Protein AF-0000000080788559 (afdb_homodimer)

Sequence (378 aa):
MLIEGRNIKVIKAGEEYAEKFFEYLQILKDDPDNYTIIRYEDVKLENVKKIKWNDNPMFLAVAEEKVIGSVQLIRGKYFGLNKQPHVAEIAYSIAKEFRGKGLIYALIYKALKEMHEIKIITAWVDERNLRSQKVLEKLGAKLLCKINNFMYSLREGIYVNMLFYSGNVEEMTKRAKEEAKRKGVREFLMLIEGRNIKVIKAGEEYAEKFFEYLQILKDDPDNYTIIRYEDVKLENVKKIKWNDNPMFLAVAEEKVIGSVQLIRGKYFGLNKQPHVAEIAYSIAKEFRGKGLIYALIYKALKEMHEIKIITAWVDERNLRSQKVLEKLGAKLLCKINNFMYSLREGIYVNMLFYSGNVEEMTKRAKEEAKRKGVREFL

Nearest PDB structures (foldseek):
  2i79-assembly1_E  TM=8.137E-01  e=7.400E-11  Streptococcus pneumoniae TIGR4
  4j3g-assembly2_C  TM=8.003E-01  e=1.423E-09  Brucella abortus 2308
  3dr8-assembly1_A  TM=7.883E-01  e=1.823E-08  unclassified
  2vi7-assembly2_C  TM=7.519E-01  e=7.210E-09  Pseudomonas aeruginosa
  3dr8-assembly1_B  TM=7.724E-01  e=1.931E-08  unclassified

Structure (mmCIF, N/CA/C/O backbone):
data_AF-0000000080788559-model_v1
#
loop_
_entity.id
_entity.type
_entity.pdbx_description
1 polymer 'N-acetyltransferase domain-containing protein'
#
loop_
_atom_site.group_PDB
_atom_site.id
_atom_site.type_symbol
_atom_site.label_atom_id
_atom_site.label_alt_id
_atom_site.label_comp_id
_atom_site.label_asym_id
_atom_site.label_entity_id
_atom_site.label_seq_id
_atom_site.pdbx_PDB_ins_code
_atom_site.Cartn_x
_atom_site.Cartn_y
_atom_site.Cartn_z
_atom_site.occupancy
_atom_site.B_iso_or_equiv
_atom_site.auth_seq_id
_atom_site.auth_comp_id
_atom_site.auth_asym_id
_atom_site.auth_atom_id
_atom_site.pdbx_PDB_model_num
ATOM 1 N N . MET A 1 1 ? -7.07 -30.984 -11.672 1 88.5 1 MET A N 1
ATOM 2 C CA . MET A 1 1 ? -6.965 -30.719 -13.102 1 88.5 1 MET A CA 1
ATOM 3 C C . MET A 1 1 ? -5.734 -31.391 -13.703 1 88.5 1 MET A C 1
ATOM 5 O O . MET A 1 1 ? -4.852 -31.828 -12.969 1 88.5 1 MET A O 1
ATOM 9 N N . LEU A 1 2 ? -5.801 -31.469 -14.945 1 84.56 2 LEU A N 1
ATOM 10 C CA . LEU A 1 2 ? -4.688 -32.094 -15.641 1 84.56 2 LEU A CA 1
ATOM 11 C C . LEU A 1 2 ? -3.949 -31.094 -16.516 1 84.56 2 LEU A C 1
ATOM 13 O O . LEU A 1 2 ? -4.574 -30.344 -17.266 1 84.56 2 LEU A O 1
ATOM 17 N N . ILE A 1 3 ? -2.641 -31.031 -16.266 1 82.06 3 ILE A N 1
ATOM 18 C CA . ILE A 1 3 ? -1.767 -30.219 -17.109 1 82.06 3 ILE A CA 1
ATOM 19 C C . ILE A 1 3 ? -0.578 -31.062 -17.562 1 82.06 3 ILE A C 1
ATOM 21 O O . ILE A 1 3 ? 0.185 -31.578 -16.734 1 82.06 3 ILE A O 1
ATOM 25 N N . GLU A 1 4 ? -0.44 -31.234 -18.859 1 80.81 4 GLU A N 1
ATOM 26 C CA . GLU A 1 4 ? 0.596 -32.062 -19.469 1 80.81 4 GLU A CA 1
ATOM 27 C C . GLU A 1 4 ? 0.675 -33.438 -18.797 1 80.81 4 GLU A C 1
ATOM 29 O O . GLU A 1 4 ? 1.762 -33.906 -18.453 1 80.81 4 GLU A O 1
ATOM 34 N N . GLY A 1 5 ? -0.432 -33.969 -18.5 1 80.31 5 GLY A N 1
ATOM 35 C CA . GLY A 1 5 ? -0.522 -35.344 -17.984 1 80.31 5 GLY A CA 1
ATOM 36 C C . GLY A 1 5 ? -0.323 -35.406 -16.469 1 80.31 5 GLY A C 1
ATOM 37 O O . GLY A 1 5 ? -0.364 -36.5 -15.898 1 80.31 5 GLY A O 1
ATOM 38 N N . ARG A 1 6 ? -0.096 -34.375 -15.844 1 87.56 6 ARG A N 1
ATOM 39 C CA . ARG A 1 6 ? 0.097 -34.344 -14.398 1 87.56 6 ARG A CA 1
ATOM 40 C C . ARG A 1 6 ? -1.169 -33.875 -13.68 1 87.56 6 ARG A C 1
ATOM 42 O O . ARG A 1 6 ? -1.83 -32.938 -14.125 1 87.56 6 ARG A O 1
ATOM 49 N N . ASN A 1 7 ? -1.472 -34.562 -12.703 1 91.81 7 ASN A N 1
ATOM 50 C CA . ASN A 1 7 ? -2.613 -34.188 -11.875 1 91.81 7 ASN A CA 1
ATOM 51 C C . ASN A 1 7 ? -2.25 -33.062 -10.906 1 91.81 7 ASN A C 1
ATOM 53 O O . ASN A 1 7 ? -1.348 -33.219 -10.078 1 91.81 7 ASN A O 1
ATOM 57 N N . ILE A 1 8 ? -2.93 -31.953 -11.023 1 94.94 8 ILE A N 1
ATOM 58 C CA . ILE A 1 8 ? -2.674 -30.781 -10.195 1 94.94 8 ILE A CA 1
ATOM 59 C C . ILE A 1 8 ? -3.934 -30.422 -9.406 1 94.94 8 ILE A C 1
ATOM 61 O O . ILE A 1 8 ? -5.035 -30.391 -9.969 1 94.94 8 ILE A O 1
ATOM 65 N N . LYS A 1 9 ? -3.799 -30.219 -8.148 1 93.94 9 LYS A N 1
ATOM 66 C CA . LYS A 1 9 ? -4.895 -29.766 -7.289 1 93.94 9 LYS A CA 1
ATOM 67 C C . LYS A 1 9 ? -4.676 -28.328 -6.82 1 93.94 9 LYS A C 1
ATOM 69 O O . LYS A 1 9 ? -3.553 -27.953 -6.488 1 93.94 9 LYS A O 1
ATOM 74 N N . VAL A 1 10 ? -5.742 -27.562 -6.863 1 95.5 10 VAL A N 1
ATOM 75 C CA . VAL A 1 10 ? -5.699 -26.234 -6.285 1 95.5 10 VAL A CA 1
ATOM 76 C C . VAL A 1 10 ? -6.387 -26.234 -4.922 1 95.5 10 VAL A C 1
ATOM 78 O O . VAL A 1 10 ? -7.531 -26.672 -4.797 1 95.5 10 VAL A O 1
ATOM 81 N N . ILE A 1 11 ? -5.711 -25.75 -3.914 1 95.56 11 ILE A N 1
ATOM 82 C CA . ILE A 1 11 ? -6.258 -25.797 -2.562 1 95.56 11 ILE A CA 1
ATOM 83 C C . ILE A 1 11 ? -6.18 -24.406 -1.931 1 95.56 11 ILE A C 1
ATOM 85 O O . ILE A 1 11 ? -5.215 -23.672 -2.145 1 95.56 11 ILE A O 1
ATOM 89 N N . LYS A 1 12 ? -7.254 -24.016 -1.271 1 97.31 12 LYS A N 1
ATOM 90 C CA . LYS A 1 12 ? -7.156 -22.891 -0.353 1 97.31 12 LYS A CA 1
ATOM 91 C C . LYS A 1 12 ? -6.402 -23.281 0.916 1 97.31 12 LYS A C 1
ATOM 93 O O . LYS A 1 12 ? -6.926 -24 1.763 1 97.31 12 LYS A O 1
ATOM 98 N N . ALA A 1 13 ? -5.227 -22.781 1.066 1 97.56 13 ALA A N 1
ATOM 99 C CA . ALA A 1 13 ? -4.285 -23.297 2.059 1 97.56 13 ALA A CA 1
ATOM 100 C C . ALA A 1 13 ? -4.402 -22.531 3.373 1 97.56 13 ALA A C 1
ATOM 102 O O . ALA A 1 13 ? -4.836 -21.375 3.389 1 97.56 13 ALA A O 1
ATOM 103 N N . GLY A 1 14 ? -4.152 -23.234 4.473 1 96.88 14 GLY A N 1
ATOM 104 C CA . GLY A 1 14 ? -3.961 -22.625 5.781 1 96.88 14 GLY A CA 1
ATOM 105 C C . GLY A 1 14 ? -2.564 -22.844 6.336 1 96.88 14 GLY A C 1
ATOM 106 O O . GLY A 1 14 ? -1.623 -23.094 5.582 1 96.88 14 GLY A O 1
ATOM 107 N N . GLU A 1 15 ? -2.461 -22.594 7.531 1 96.81 15 GLU A N 1
ATOM 108 C CA . GLU A 1 15 ? -1.165 -22.656 8.203 1 96.81 15 GLU A CA 1
ATOM 109 C C . GLU A 1 15 ? -0.54 -24.047 8.078 1 96.81 15 GLU A C 1
ATOM 111 O O . GLU A 1 15 ? 0.684 -24.188 8.117 1 96.81 15 GLU A O 1
ATOM 116 N N . GLU A 1 16 ? -1.322 -25.047 7.832 1 96.56 16 GLU A N 1
ATOM 117 C CA . GLU A 1 16 ? -0.838 -26.422 7.703 1 96.56 16 GLU A CA 1
ATOM 118 C C . GLU A 1 16 ? 0.055 -26.578 6.473 1 96.56 16 GLU A C 1
ATOM 120 O O . GLU A 1 16 ? 0.817 -27.547 6.371 1 96.56 16 GLU A O 1
ATOM 125 N N . TYR A 1 17 ? 0.031 -25.625 5.594 1 97.5 17 TYR A N 1
ATOM 126 C CA . TYR A 1 17 ? 0.837 -25.703 4.379 1 97.5 17 TYR A CA 1
ATOM 127 C C . TYR A 1 17 ? 2.07 -24.828 4.484 1 97.5 17 TYR A C 1
ATOM 129 O O . TYR A 1 17 ? 2.832 -24.688 3.523 1 97.5 17 TYR A O 1
ATOM 137 N N . ALA A 1 18 ? 2.32 -24.25 5.652 1 98.19 18 ALA A N 1
ATOM 138 C CA . ALA A 1 18 ? 3.402 -23.281 5.816 1 98.19 18 ALA A CA 1
ATOM 139 C C . ALA A 1 18 ? 4.746 -23.875 5.406 1 98.19 18 ALA A C 1
ATOM 141 O O . ALA A 1 18 ? 5.508 -23.266 4.66 1 98.19 18 ALA A O 1
ATOM 142 N N . GLU A 1 19 ? 5.043 -25.062 5.809 1 98.38 19 GLU A N 1
ATOM 143 C CA . GLU A 1 19 ? 6.324 -25.688 5.504 1 98.38 19 GLU A CA 1
ATOM 144 C C . GLU A 1 19 ? 6.453 -25.984 4.012 1 98.38 19 GLU A C 1
ATOM 146 O O . GLU A 1 19 ? 7.5 -25.75 3.416 1 98.38 19 GLU A O 1
ATOM 151 N N . LYS A 1 20 ? 5.434 -26.531 3.414 1 98.44 20 LYS A N 1
ATOM 152 C CA . LYS A 1 20 ? 5.457 -26.844 1.987 1 98.44 20 LYS A CA 1
ATOM 153 C C . LYS A 1 20 ? 5.605 -25.578 1.149 1 98.44 20 LYS A C 1
ATOM 155 O O . LYS A 1 20 ? 6.32 -25.578 0.144 1 98.44 20 LYS A O 1
ATOM 160 N N . PHE A 1 21 ? 4.902 -24.547 1.61 1 98.62 21 PHE A N 1
ATOM 161 C CA . PHE A 1 21 ? 5.02 -23.281 0.906 1 98.62 21 PHE A CA 1
ATOM 162 C C . PHE A 1 21 ? 6.426 -22.703 1.053 1 98.62 21 PHE A C 1
ATOM 164 O O . PHE A 1 21 ? 6.984 -22.172 0.094 1 98.62 21 PHE A O 1
ATOM 171 N N . PHE A 1 22 ? 6.996 -22.859 2.26 1 98.75 22 PHE A N 1
ATOM 172 C CA . PHE A 1 22 ? 8.367 -22.422 2.496 1 98.75 22 PHE A CA 1
ATOM 173 C C . PHE A 1 22 ? 9.336 -23.156 1.576 1 98.75 22 PHE A C 1
ATOM 175 O O . PHE A 1 22 ? 10.203 -22.531 0.959 1 98.75 22 PHE A O 1
ATOM 182 N N . GLU A 1 23 ? 9.188 -24.406 1.415 1 98.5 23 GLU A N 1
ATOM 183 C CA . GLU A 1 23 ? 10.031 -25.203 0.531 1 98.5 23 GLU A CA 1
ATOM 184 C C . GLU A 1 23 ? 9.906 -24.734 -0.917 1 98.5 23 GLU A C 1
ATOM 186 O O . GLU A 1 23 ? 10.914 -24.641 -1.626 1 98.5 23 GLU A O 1
ATOM 191 N N . TYR A 1 24 ? 8.719 -24.484 -1.279 1 98.62 24 TYR A N 1
ATOM 192 C CA . TYR A 1 24 ? 8.453 -23.969 -2.619 1 98.62 24 TYR A CA 1
ATOM 193 C C . TYR A 1 24 ? 9.188 -22.672 -2.867 1 98.62 24 TYR A C 1
ATOM 195 O O . TYR A 1 24 ? 9.844 -22.5 -3.898 1 98.62 24 TYR A O 1
ATOM 203 N N . LEU A 1 25 ? 9.117 -21.75 -1.876 1 98.44 25 LEU A N 1
ATOM 204 C CA . LEU A 1 25 ? 9.812 -20.484 -2.004 1 98.44 25 LEU A CA 1
ATOM 205 C C . LEU A 1 25 ? 11.32 -20.688 -2.152 1 98.44 25 LEU A C 1
ATOM 207 O O . LEU A 1 25 ? 11.969 -20.016 -2.957 1 98.44 25 LEU A O 1
ATOM 211 N N . GLN A 1 26 ? 11.82 -21.641 -1.462 1 98.12 26 GLN A N 1
ATOM 212 C CA . GLN A 1 26 ? 13.25 -21.922 -1.528 1 98.12 26 GLN A CA 1
ATOM 213 C C . GLN A 1 26 ? 13.648 -22.422 -2.912 1 98.12 26 GLN A C 1
ATOM 215 O O . GLN A 1 26 ? 14.75 -22.125 -3.391 1 98.12 26 GLN A O 1
ATOM 220 N N . ILE A 1 27 ? 12.766 -23.109 -3.516 1 97 27 ILE A N 1
ATOM 221 C CA . ILE A 1 27 ? 13.023 -23.625 -4.859 1 97 27 ILE A CA 1
ATOM 222 C C . ILE A 1 27 ? 13.086 -22.453 -5.848 1 97 27 ILE A C 1
ATOM 224 O O . ILE A 1 27 ? 13.891 -22.469 -6.785 1 97 27 ILE A O 1
ATOM 228 N N . LEU A 1 28 ? 12.32 -21.422 -5.582 1 97.94 28 LEU A N 1
ATOM 229 C CA . LEU A 1 28 ? 12.219 -20.281 -6.488 1 97.94 28 LEU A CA 1
ATOM 230 C C . LEU A 1 28 ? 13.375 -19.312 -6.277 1 97.94 28 LEU A C 1
ATOM 232 O O . LEU A 1 28 ? 13.656 -18.469 -7.133 1 97.94 28 LEU A O 1
ATOM 236 N N . LYS A 1 29 ? 14 -19.406 -5.172 1 96.44 29 LYS A N 1
ATOM 237 C CA . LYS A 1 29 ? 14.922 -18.406 -4.637 1 96.44 29 LYS A CA 1
ATOM 238 C C . LYS A 1 29 ? 15.953 -18 -5.68 1 96.44 29 LYS A C 1
ATOM 240 O O . LYS A 1 29 ? 16.203 -16.812 -5.879 1 96.44 29 LYS A O 1
ATOM 245 N N . ASP A 1 30 ? 16.5 -18.953 -6.441 1 92.88 30 ASP A N 1
ATOM 246 C CA . ASP A 1 30 ? 17.594 -18.625 -7.34 1 9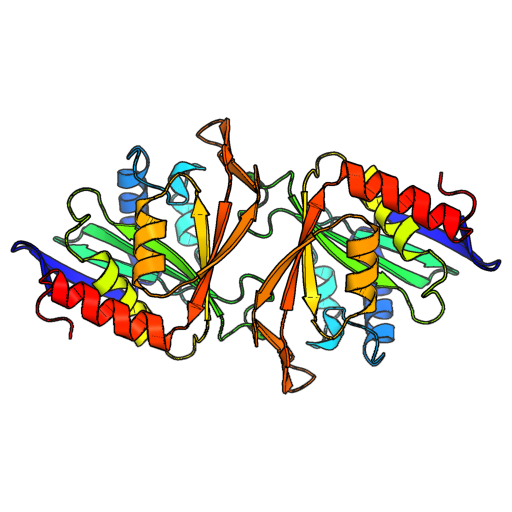2.88 30 ASP A CA 1
ATOM 247 C C . ASP A 1 30 ? 17.156 -18.688 -8.797 1 92.88 30 ASP A C 1
ATOM 249 O O . ASP A 1 30 ? 18 -18.625 -9.703 1 92.88 30 ASP A O 1
ATOM 253 N N . ASP A 1 31 ? 15.891 -18.891 -9 1 96.81 31 ASP A N 1
ATOM 254 C CA . ASP A 1 31 ? 15.328 -18.781 -10.344 1 96.81 31 ASP A CA 1
ATOM 255 C C . ASP A 1 31 ? 15.344 -17.344 -10.836 1 96.81 31 ASP A C 1
ATOM 257 O O . ASP A 1 31 ? 14.672 -16.484 -10.273 1 96.81 31 ASP A O 1
ATOM 261 N N . PRO A 1 32 ? 16.062 -17.031 -11.891 1 95.19 32 PRO A N 1
ATOM 262 C CA . PRO A 1 32 ? 16.203 -15.648 -12.352 1 95.19 32 PRO A CA 1
ATOM 263 C C . PRO A 1 32 ? 14.883 -15.07 -12.867 1 95.19 32 PRO A C 1
ATOM 265 O O . PRO A 1 32 ? 14.742 -13.852 -12.984 1 95.19 32 PRO A O 1
ATOM 268 N N . ASP A 1 33 ? 13.922 -15.969 -13.086 1 95.94 33 ASP A N 1
ATOM 269 C CA . ASP A 1 33 ? 12.648 -15.508 -13.625 1 95.94 33 ASP A CA 1
ATOM 270 C C . ASP A 1 33 ? 11.586 -15.43 -12.523 1 95.94 33 ASP A C 1
ATOM 272 O O . ASP A 1 33 ? 10.414 -15.156 -12.805 1 95.94 33 ASP A O 1
ATOM 276 N N . ASN A 1 34 ? 12.047 -15.695 -11.328 1 97.06 34 ASN A N 1
ATOM 277 C CA . ASN A 1 34 ? 11.156 -15.547 -10.18 1 97.06 34 ASN A CA 1
ATOM 278 C C . ASN A 1 34 ? 11.148 -14.117 -9.664 1 97.06 34 ASN A C 1
ATOM 280 O O . ASN A 1 34 ? 12.195 -13.469 -9.578 1 97.06 34 ASN A O 1
ATOM 284 N N . TYR A 1 35 ? 9.992 -13.664 -9.305 1 98 35 TYR A N 1
ATOM 285 C CA . TYR A 1 35 ? 9.883 -12.32 -8.742 1 98 35 TYR A CA 1
ATOM 286 C C . TYR A 1 35 ? 9.008 -12.32 -7.5 1 98 35 TYR A C 1
ATOM 288 O O . TYR A 1 35 ? 8.258 -11.375 -7.258 1 98 35 TYR A O 1
ATOM 296 N N . THR A 1 36 ? 8.969 -13.469 -6.781 1 96.5 36 THR A N 1
ATOM 297 C CA . THR A 1 36 ? 8.352 -13.492 -5.457 1 96.5 36 THR A CA 1
ATOM 298 C C . THR A 1 36 ? 9.219 -12.742 -4.449 1 96.5 36 THR A C 1
ATOM 300 O O . THR A 1 36 ? 10.312 -12.281 -4.781 1 96.5 36 THR A O 1
ATOM 303 N N . ILE A 1 37 ? 8.758 -12.68 -3.258 1 96.19 37 ILE A N 1
ATOM 304 C CA . ILE A 1 37 ? 9.414 -11.93 -2.191 1 96.19 37 ILE A CA 1
ATOM 305 C C . ILE A 1 37 ? 10.82 -12.484 -1.964 1 96.19 37 ILE A C 1
ATOM 307 O O . ILE A 1 37 ? 11.742 -11.742 -1.61 1 96.19 37 ILE A O 1
ATOM 311 N N . ILE A 1 38 ? 11.047 -13.758 -2.225 1 97.62 38 ILE A N 1
ATOM 312 C CA . ILE A 1 38 ? 12.297 -14.422 -1.872 1 97.62 38 ILE A CA 1
ATOM 313 C C . ILE A 1 38 ? 13.406 -13.945 -2.807 1 97.62 38 ILE A C 1
ATOM 315 O O . ILE A 1 38 ? 14.594 -14.148 -2.527 1 97.62 38 ILE A O 1
ATOM 319 N N . ARG A 1 39 ? 13.039 -13.383 -3.941 1 97.5 39 ARG A N 1
ATOM 320 C CA . ARG A 1 39 ? 14.039 -12.781 -4.812 1 97.5 39 ARG A CA 1
ATOM 321 C C . ARG A 1 39 ? 14.727 -11.602 -4.129 1 97.5 39 ARG A C 1
ATOM 323 O O . ARG A 1 39 ? 15.914 -11.352 -4.352 1 97.5 39 ARG A O 1
ATOM 330 N N . TYR A 1 40 ? 14.023 -10.914 -3.252 1 98.25 40 TYR A N 1
ATOM 331 C CA . TYR A 1 40 ? 14.453 -9.602 -2.787 1 98.25 40 TYR A CA 1
ATOM 332 C C . TYR A 1 40 ? 15.023 -9.68 -1.377 1 98.25 40 TYR A C 1
ATOM 334 O O . TYR A 1 40 ? 15.836 -8.844 -0.982 1 98.25 40 TYR A O 1
ATOM 342 N N . GLU A 1 41 ? 14.539 -10.617 -0.646 1 98.06 41 GLU A N 1
ATOM 343 C CA . GLU A 1 41 ? 14.953 -10.797 0.745 1 98.06 41 GLU A CA 1
ATOM 344 C C . GLU A 1 41 ? 14.867 -12.258 1.164 1 98.06 41 GLU A C 1
ATOM 346 O O . GLU A 1 41 ? 13.945 -12.977 0.758 1 98.06 41 GLU A O 1
ATOM 351 N N . ASP A 1 42 ? 15.773 -12.703 1.989 1 97.62 42 ASP A N 1
ATOM 352 C CA . ASP A 1 42 ? 15.703 -14.062 2.506 1 97.62 42 ASP A CA 1
ATOM 353 C C . ASP A 1 42 ? 14.445 -14.266 3.348 1 97.62 42 ASP A C 1
ATOM 355 O O . ASP A 1 42 ? 14.062 -13.391 4.117 1 97.62 42 ASP A O 1
ATOM 359 N N . VAL A 1 43 ? 13.836 -15.375 3.109 1 97.69 43 VAL A N 1
ATOM 360 C CA . VAL A 1 43 ? 12.633 -15.742 3.842 1 97.69 43 VAL A CA 1
ATOM 361 C C . VAL A 1 43 ? 12.906 -16.953 4.734 1 97.69 43 VAL A C 1
ATOM 363 O O . VAL A 1 43 ? 13.445 -17.953 4.273 1 97.69 43 VAL A O 1
ATOM 366 N N . LYS A 1 44 ? 12.617 -16.797 5.996 1 97.75 44 LYS A N 1
ATOM 367 C CA . LYS A 1 44 ? 12.711 -17.922 6.934 1 97.75 44 LYS A CA 1
ATOM 368 C C . LYS A 1 44 ? 11.344 -18.547 7.172 1 97.75 44 LYS A C 1
ATOM 370 O O . LYS A 1 44 ? 10.312 -17.938 6.887 1 97.75 44 LYS A O 1
ATOM 375 N N . LEU A 1 45 ? 11.367 -19.781 7.586 1 98.06 45 LEU A N 1
ATOM 376 C CA . LEU A 1 45 ? 10.117 -20.484 7.875 1 98.06 45 LEU A CA 1
ATOM 377 C C . LEU A 1 45 ? 9.266 -19.688 8.859 1 98.06 45 LEU A C 1
ATOM 379 O O . LEU A 1 45 ? 8.039 -19.656 8.75 1 98.06 45 LEU A O 1
ATOM 383 N N . GLU A 1 46 ? 9.883 -19 9.805 1 97.44 46 GLU A N 1
ATOM 384 C CA . GLU A 1 46 ? 9.18 -18.203 10.812 1 97.44 46 GLU A CA 1
ATOM 385 C C . GLU A 1 46 ? 8.383 -17.078 10.156 1 97.44 46 GLU A C 1
ATOM 387 O O . GLU A 1 46 ? 7.301 -16.719 10.633 1 97.44 46 GLU A O 1
ATOM 392 N N . ASN A 1 47 ? 8.914 -16.5 9.078 1 96.81 47 ASN A N 1
ATOM 393 C CA . ASN A 1 47 ? 8.211 -15.461 8.328 1 96.81 47 ASN A CA 1
ATOM 394 C C . ASN A 1 47 ? 6.926 -16 7.707 1 96.81 47 ASN A C 1
ATOM 396 O O . ASN A 1 47 ? 5.891 -15.336 7.73 1 96.81 47 ASN A O 1
ATOM 400 N N . VAL A 1 48 ? 6.984 -17.234 7.188 1 97.75 48 VAL A N 1
ATOM 401 C CA . VAL A 1 48 ? 5.848 -17.859 6.527 1 97.75 48 VAL A CA 1
ATOM 402 C C . VAL A 1 48 ? 4.773 -18.203 7.559 1 97.75 48 VAL A C 1
ATOM 404 O O . VAL A 1 48 ? 3.582 -18.031 7.297 1 97.75 48 VAL A O 1
ATOM 407 N N . LYS A 1 49 ? 5.191 -18.609 8.703 1 96.69 49 LYS A N 1
ATOM 408 C CA . LYS A 1 49 ? 4.258 -18.969 9.766 1 96.69 49 LYS A CA 1
ATOM 409 C C . LYS A 1 49 ? 3.508 -17.75 10.281 1 96.69 49 LYS A C 1
ATOM 411 O O . LYS A 1 49 ? 2.461 -17.875 10.922 1 96.69 49 LYS A O 1
ATOM 416 N N . LYS A 1 50 ? 4 -16.594 10.016 1 95.25 50 LYS A N 1
ATOM 417 C CA . LYS A 1 50 ? 3.387 -15.367 10.5 1 95.25 50 LYS A CA 1
ATOM 418 C C . LYS A 1 50 ? 2.34 -14.852 9.516 1 95.25 50 LYS A C 1
ATOM 420 O O . LYS A 1 50 ? 1.63 -13.883 9.805 1 95.25 50 LYS A O 1
ATOM 425 N N . ILE A 1 51 ? 2.275 -15.516 8.359 1 95.88 51 ILE A N 1
ATOM 426 C CA . ILE A 1 51 ? 1.247 -15.133 7.402 1 95.88 51 ILE A CA 1
ATOM 427 C C . ILE A 1 51 ? -0.132 -15.266 8.047 1 95.88 51 ILE A C 1
ATOM 429 O O . ILE A 1 51 ? -0.407 -16.234 8.75 1 95.88 51 ILE A O 1
ATOM 433 N N . LYS A 1 52 ? -0.952 -14.211 7.855 1 95.69 52 LYS A N 1
ATOM 434 C CA . LYS A 1 52 ? -2.346 -14.281 8.281 1 95.69 52 LYS A CA 1
ATOM 435 C C . LYS A 1 52 ? -3.213 -14.961 7.223 1 95.69 52 LYS A C 1
ATOM 437 O O . LYS A 1 52 ? -3.973 -14.289 6.52 1 95.69 52 LYS A O 1
ATOM 442 N N . TRP A 1 53 ? -3.264 -16.234 7.242 1 95.62 53 TRP A N 1
ATOM 443 C CA . TRP A 1 53 ? -3.811 -17.062 6.168 1 95.62 53 TRP A CA 1
ATOM 444 C C . TRP A 1 53 ? -5.312 -16.828 6.016 1 95.62 53 TRP A C 1
ATOM 446 O O . TRP A 1 53 ? -5.859 -16.969 4.922 1 95.62 53 TRP A O 1
ATOM 456 N N . ASN A 1 54 ? -5.961 -16.438 7.082 1 93.12 54 ASN A N 1
ATOM 457 C CA . ASN A 1 54 ? -7.398 -16.188 7.02 1 93.12 54 ASN A CA 1
ATOM 458 C C . ASN A 1 54 ? -7.715 -14.828 6.414 1 93.12 54 ASN A C 1
ATOM 460 O O . ASN A 1 54 ? -8.656 -14.688 5.637 1 93.12 54 ASN A O 1
ATOM 464 N N . ASP A 1 55 ? -6.887 -13.82 6.77 1 95.31 55 ASP A N 1
ATOM 465 C CA . ASP A 1 55 ? -7.09 -12.461 6.273 1 95.31 55 ASP A CA 1
ATOM 466 C C . ASP A 1 55 ? -6.555 -12.312 4.852 1 95.31 55 ASP A C 1
ATOM 468 O O . ASP A 1 55 ? -7.055 -11.492 4.078 1 95.31 55 ASP A O 1
ATOM 472 N N . ASN A 1 56 ? -5.551 -13.133 4.609 1 97.75 56 ASN A N 1
ATOM 473 C CA . ASN A 1 56 ? -4.883 -13.117 3.314 1 97.75 56 ASN A CA 1
ATOM 474 C C . ASN A 1 56 ? -4.875 -14.5 2.672 1 97.75 56 ASN A C 1
ATOM 476 O O . ASN A 1 56 ? -3.852 -15.188 2.688 1 97.75 56 ASN A O 1
ATOM 480 N N . PRO A 1 57 ? -5.953 -14.875 2.096 1 97.88 57 PRO A N 1
ATOM 481 C CA . PRO A 1 57 ? -6.09 -16.234 1.569 1 97.88 57 PRO A CA 1
ATOM 482 C C . PRO A 1 57 ? -4.984 -16.594 0.579 1 97.88 57 PRO A C 1
ATOM 484 O O . PRO A 1 57 ? -4.566 -15.758 -0.221 1 97.88 57 PRO A O 1
ATOM 487 N N . MET A 1 58 ? -4.555 -17.797 0.734 1 98.38 58 MET A N 1
ATOM 488 C CA . MET A 1 58 ? -3.535 -18.391 -0.125 1 98.38 58 MET A CA 1
ATOM 489 C C . MET A 1 58 ? -4.082 -19.609 -0.862 1 98.38 58 MET A C 1
ATOM 491 O O . MET A 1 58 ? -4.656 -20.516 -0.245 1 98.38 58 MET A O 1
ATOM 495 N N . PHE A 1 59 ? -3.936 -19.594 -2.172 1 98.25 59 PHE A N 1
ATOM 496 C CA . PHE A 1 59 ? -4.277 -20.734 -3.012 1 98.25 59 PHE A CA 1
ATOM 497 C C . PHE A 1 59 ? -3.025 -21.359 -3.611 1 98.25 59 PHE A C 1
ATOM 499 O O . PHE A 1 59 ? -2.193 -20.672 -4.195 1 98.25 59 PHE A O 1
ATOM 506 N N . LEU A 1 60 ? -2.91 -22.641 -3.391 1 98.31 60 LEU A N 1
ATOM 507 C CA . LEU A 1 60 ? -1.726 -23.359 -3.857 1 98.31 60 LEU A CA 1
ATOM 508 C C . LEU A 1 60 ? -2.096 -24.406 -4.906 1 98.31 60 LEU A C 1
ATOM 510 O O . LEU A 1 60 ? -3.121 -25.078 -4.777 1 98.31 60 LEU A O 1
ATOM 514 N N . ALA A 1 61 ? -1.323 -24.453 -5.938 1 97.94 61 ALA A N 1
ATOM 515 C CA . ALA A 1 61 ? -1.328 -25.609 -6.824 1 97.94 61 ALA A CA 1
ATOM 516 C C . ALA A 1 61 ? -0.383 -26.703 -6.312 1 97.94 61 ALA A C 1
ATOM 518 O O . ALA A 1 61 ? 0.78 -26.422 -6.008 1 97.94 61 ALA A O 1
ATOM 519 N N . VAL A 1 62 ? -0.895 -27.891 -6.195 1 97.44 62 VAL A N 1
ATOM 520 C CA . VAL A 1 62 ? -0.118 -28.984 -5.629 1 97.44 62 VAL A CA 1
ATOM 521 C C . VAL A 1 62 ? -0.089 -30.156 -6.609 1 97.44 62 VAL A C 1
ATOM 523 O O . VAL A 1 62 ? -1.129 -30.562 -7.137 1 97.44 62 VAL A O 1
ATOM 526 N N . ALA A 1 63 ? 1.107 -30.625 -6.895 1 95.19 63 ALA A N 1
ATOM 527 C CA . ALA A 1 63 ? 1.352 -31.828 -7.684 1 95.19 63 ALA A CA 1
ATOM 528 C C . ALA A 1 63 ? 2.332 -32.75 -6.973 1 95.19 63 ALA A C 1
ATOM 530 O O . ALA A 1 63 ? 3.418 -32.344 -6.57 1 95.19 63 ALA A O 1
ATOM 531 N N . GLU A 1 64 ? 1.946 -34.031 -6.75 1 92.94 64 GLU A N 1
ATOM 532 C CA . GLU A 1 64 ? 2.795 -35.031 -6.094 1 92.94 64 GLU A CA 1
ATOM 533 C C . GLU A 1 64 ? 3.27 -34.531 -4.73 1 92.94 64 GLU A C 1
ATOM 535 O O . GLU A 1 64 ? 4.465 -34.562 -4.43 1 92.94 64 GLU A O 1
ATOM 540 N N . GLU A 1 65 ? 2.467 -33.844 -4.012 1 92.75 65 GLU A N 1
ATOM 541 C CA . GLU A 1 65 ? 2.637 -33.406 -2.629 1 92.75 65 GLU A CA 1
ATOM 542 C C . GLU A 1 65 ? 3.592 -32.219 -2.541 1 92.75 65 GLU A C 1
ATOM 544 O O . GLU A 1 65 ? 4.059 -31.859 -1.454 1 92.75 65 GLU A O 1
ATOM 549 N N . LYS A 1 66 ? 3.803 -31.641 -3.701 1 96.75 66 LYS A N 1
ATOM 550 C CA . LYS A 1 66 ? 4.656 -30.469 -3.729 1 96.75 66 LYS A CA 1
ATOM 551 C C . LYS A 1 66 ? 3.893 -29.25 -4.238 1 96.75 66 LYS A C 1
ATOM 553 O O . LYS A 1 66 ? 3.096 -29.344 -5.172 1 96.75 66 LYS A O 1
ATOM 558 N N . VAL A 1 67 ? 4.172 -28.141 -3.607 1 98.38 67 VAL A N 1
ATOM 559 C CA . VAL A 1 67 ? 3.617 -26.891 -4.113 1 98.38 67 VAL A CA 1
ATOM 560 C C . 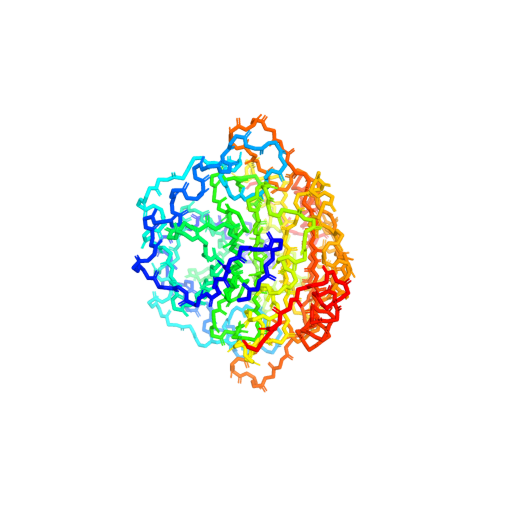VAL A 1 67 ? 4.332 -26.484 -5.402 1 98.38 67 VAL A C 1
ATOM 562 O O . VAL A 1 67 ? 5.562 -26.5 -5.465 1 98.38 67 VAL A O 1
ATOM 565 N N . ILE A 1 68 ? 3.545 -26.125 -6.449 1 98 68 ILE A N 1
ATOM 566 C CA . ILE A 1 68 ? 4.156 -25.781 -7.727 1 98 68 ILE A CA 1
ATOM 567 C C . ILE A 1 68 ? 3.621 -24.438 -8.203 1 98 68 ILE A C 1
ATOM 569 O O . ILE A 1 68 ? 3.986 -23.969 -9.289 1 98 68 ILE A O 1
ATOM 573 N N . GLY A 1 69 ? 2.789 -23.766 -7.453 1 98.31 69 GLY A N 1
ATOM 574 C CA . GLY A 1 69 ? 2.232 -22.453 -7.758 1 98.31 69 GLY A CA 1
ATOM 575 C C . GLY A 1 69 ? 1.485 -21.844 -6.59 1 98.31 69 GLY A C 1
ATOM 576 O O . GLY A 1 69 ? 1.029 -22.547 -5.691 1 98.31 69 GLY A O 1
ATOM 577 N N . SER A 1 70 ? 1.366 -20.578 -6.605 1 98.69 70 SER A N 1
ATOM 578 C CA . SER A 1 70 ? 0.696 -19.906 -5.504 1 98.69 70 SER A CA 1
ATOM 579 C C . SER A 1 70 ? 0.041 -18.609 -5.973 1 98.69 70 SER A C 1
ATOM 581 O O . SER A 1 70 ? 0.557 -17.938 -6.867 1 98.69 70 SER A O 1
ATOM 583 N N . VAL A 1 71 ? -1.087 -18.312 -5.434 1 98.62 71 VAL A N 1
ATOM 584 C CA . VAL A 1 71 ? -1.767 -17.031 -5.516 1 98.62 71 VAL A CA 1
ATOM 585 C C . VAL A 1 71 ? -2.174 -16.562 -4.117 1 98.62 71 VAL A C 1
ATOM 587 O O . VAL A 1 71 ? -2.844 -17.297 -3.385 1 98.62 71 VAL A O 1
ATOM 590 N N . GLN A 1 72 ? -1.737 -15.469 -3.75 1 98.62 72 GLN A N 1
ATOM 591 C CA . GLN A 1 72 ? -2.16 -14.875 -2.484 1 98.62 72 GLN A CA 1
ATOM 592 C C . GLN A 1 72 ? -2.957 -13.594 -2.711 1 98.62 72 GLN A C 1
ATOM 594 O O . GLN A 1 72 ? -2.596 -12.773 -3.557 1 98.62 72 GLN A O 1
ATOM 599 N N . LEU A 1 73 ? -4.02 -13.469 -2.041 1 98.62 73 LEU A N 1
ATOM 600 C CA . LEU A 1 73 ? -4.828 -12.258 -2.021 1 98.62 73 LEU A CA 1
ATOM 601 C C . LEU A 1 73 ? -4.672 -11.523 -0.693 1 98.62 73 LEU A C 1
ATOM 603 O O . LEU A 1 73 ? -5.25 -11.938 0.317 1 98.62 73 LEU A O 1
ATOM 607 N N . ILE A 1 74 ? -3.883 -10.461 -0.708 1 98.12 74 ILE A N 1
ATOM 608 C CA . ILE A 1 74 ? -3.613 -9.68 0.493 1 98.12 74 ILE A CA 1
ATOM 609 C C . ILE A 1 74 ? -4.656 -8.57 0.634 1 98.12 74 ILE A C 1
ATOM 611 O O . ILE A 1 74 ? -4.695 -7.641 -0.172 1 98.12 74 ILE A O 1
ATOM 615 N N . ARG A 1 75 ? -5.445 -8.664 1.696 1 97.62 75 ARG A N 1
ATOM 616 C CA . ARG A 1 75 ? -6.578 -7.754 1.845 1 97.62 75 ARG A CA 1
ATOM 617 C C . ARG A 1 75 ? -6.25 -6.621 2.812 1 97.62 75 ARG A C 1
ATOM 619 O O . ARG A 1 75 ? -5.426 -6.789 3.715 1 97.62 75 ARG A O 1
ATOM 626 N N . GLY A 1 76 ? -6.84 -5.469 2.604 1 96.69 76 GLY A N 1
ATOM 627 C CA . GLY A 1 76 ? -6.719 -4.348 3.52 1 96.69 76 GLY A CA 1
ATOM 628 C C . GLY A 1 76 ? -5.344 -3.703 3.492 1 96.69 76 GLY A C 1
ATOM 629 O O . GLY A 1 76 ? -4.918 -3.1 4.477 1 96.69 76 GLY A O 1
ATOM 630 N N . LYS A 1 77 ? -4.637 -3.844 2.428 1 96.38 77 LYS A N 1
ATOM 631 C CA . LYS A 1 77 ? -3.229 -3.469 2.346 1 96.38 77 LYS A CA 1
ATOM 632 C C . LYS A 1 77 ? -3.051 -1.962 2.516 1 96.38 77 LYS A C 1
ATOM 634 O O . LYS A 1 77 ? -2.051 -1.509 3.076 1 96.38 77 LYS A O 1
ATOM 639 N N . TYR A 1 78 ? -3.99 -1.25 2.129 1 97.44 78 TYR A N 1
ATOM 640 C CA . TYR A 1 78 ? -3.754 0.185 2.01 1 97.44 78 TYR A CA 1
ATOM 641 C C . TYR A 1 78 ? -4.453 0.948 3.127 1 97.44 78 TYR A C 1
ATOM 643 O O . TYR A 1 78 ? -3.926 1.938 3.639 1 97.44 78 TYR A O 1
ATOM 651 N N . PHE A 1 79 ? -5.633 0.42 3.533 1 97.38 79 PHE A N 1
ATOM 652 C CA . PHE A 1 79 ? -6.398 1.208 4.492 1 97.38 79 PHE A CA 1
ATOM 653 C C . PHE A 1 79 ? -6.918 0.33 5.625 1 97.38 79 PHE A C 1
ATOM 655 O O . PHE A 1 79 ? -7.691 0.788 6.469 1 97.38 79 PHE A O 1
ATOM 662 N N . GLY A 1 80 ? -6.48 -0.921 5.617 1 96.5 80 GLY A N 1
ATOM 663 C CA . GLY A 1 80 ? -6.965 -1.858 6.621 1 96.5 80 GLY A CA 1
ATOM 664 C C . GLY A 1 80 ? -8.172 -2.648 6.164 1 96.5 80 GLY A C 1
ATOM 665 O O . GLY A 1 80 ? -8.945 -2.184 5.32 1 96.5 80 GLY A O 1
ATOM 666 N N . LEU A 1 81 ? -8.367 -3.75 6.77 1 96.94 81 LEU A N 1
ATOM 667 C CA . LEU A 1 81 ? -9.391 -4.695 6.328 1 96.94 81 LEU A CA 1
ATOM 668 C C . LEU A 1 81 ? -10.789 -4.125 6.555 1 96.94 81 LEU A C 1
ATOM 670 O O . LEU A 1 81 ? -11.703 -4.379 5.766 1 96.94 81 LEU A O 1
ATOM 674 N N . ASN A 1 82 ? -10.953 -3.32 7.605 1 97 82 ASN A N 1
ATOM 675 C CA . ASN A 1 82 ? -12.266 -2.748 7.898 1 97 82 ASN A CA 1
ATOM 676 C C . ASN A 1 82 ? -12.742 -1.83 6.777 1 97 82 ASN A C 1
ATOM 678 O O . ASN A 1 82 ? -13.922 -1.837 6.422 1 97 82 ASN A O 1
ATOM 682 N N . LYS A 1 83 ? -11.773 -1.147 6.18 1 98.25 83 LYS A N 1
ATOM 683 C CA . LYS A 1 83 ? -12.141 -0.136 5.191 1 98.25 83 LYS A CA 1
ATOM 684 C C . LYS A 1 83 ? -11.875 -0.631 3.773 1 98.25 83 LYS A C 1
ATOM 686 O O . LYS A 1 83 ? -12.164 0.067 2.801 1 98.25 83 LYS A O 1
ATOM 691 N N . GLN A 1 84 ? -11.375 -1.813 3.67 1 97.94 84 GLN A N 1
ATOM 692 C CA . GLN A 1 84 ? -11.023 -2.312 2.344 1 97.94 84 GLN A CA 1
ATOM 693 C C . GLN A 1 84 ? -11.266 -3.814 2.238 1 97.94 84 GLN A C 1
ATOM 695 O O . GLN A 1 84 ? -10.398 -4.559 1.776 1 97.94 84 GLN A O 1
ATOM 700 N N . PRO A 1 85 ? -12.422 -4.316 2.693 1 96.88 85 PRO A N 1
ATOM 701 C CA . PRO A 1 85 ? -12.719 -5.742 2.545 1 96.88 85 PRO A CA 1
ATOM 702 C C . PRO A 1 85 ? -12.883 -6.16 1.085 1 96.88 85 PRO A C 1
ATOM 704 O O . PRO A 1 85 ? -12.781 -7.348 0.765 1 96.88 85 PRO A O 1
ATOM 707 N N . HIS A 1 86 ? -13.125 -5.211 0.181 1 98.56 86 HIS A N 1
ATOM 708 C CA . HIS A 1 86 ? -13.461 -5.465 -1.215 1 98.56 86 HIS A CA 1
ATOM 709 C C . HIS A 1 86 ? -12.242 -5.324 -2.115 1 98.56 86 HIS A C 1
ATOM 711 O O . HIS A 1 86 ? -12.359 -5.371 -3.342 1 98.56 86 HIS A O 1
ATOM 717 N N . VAL A 1 87 ? -11.07 -5.059 -1.53 1 98.81 87 VAL A N 1
ATOM 718 C CA . VAL A 1 87 ? -9.844 -4.863 -2.293 1 98.81 87 VAL A CA 1
ATOM 719 C C . VAL A 1 87 ? -8.781 -5.867 -1.836 1 98.81 87 VAL A C 1
ATOM 721 O O . VAL A 1 87 ? -8.625 -6.102 -0.637 1 98.81 87 VAL A O 1
ATOM 724 N N . ALA A 1 88 ? -8.07 -6.453 -2.779 1 98.75 88 ALA A N 1
ATOM 725 C CA . ALA A 1 88 ? -6.945 -7.32 -2.455 1 98.75 88 ALA A CA 1
ATOM 726 C C . ALA A 1 88 ? -5.777 -7.082 -3.408 1 98.75 88 ALA A C 1
ATOM 728 O O . ALA A 1 88 ? -5.977 -6.863 -4.605 1 98.75 88 ALA A O 1
ATOM 729 N N . GLU A 1 89 ? -4.602 -7.047 -2.854 1 98.81 89 GLU A N 1
ATOM 730 C CA . GLU A 1 89 ? -3.396 -7.172 -3.668 1 98.81 89 GLU A CA 1
ATOM 731 C C . GLU A 1 89 ? -3.109 -8.633 -4.008 1 98.81 89 GLU A C 1
ATOM 733 O O . GLU A 1 89 ? -3.156 -9.5 -3.133 1 98.81 89 GLU A O 1
ATOM 738 N N . ILE A 1 90 ? -2.834 -8.852 -5.266 1 98.81 90 ILE A N 1
ATOM 739 C CA . ILE A 1 90 ? -2.596 -10.227 -5.699 1 98.81 90 ILE A CA 1
ATOM 740 C C . ILE A 1 90 ? -1.098 -10.445 -5.902 1 98.81 90 ILE A C 1
ATOM 742 O O . ILE A 1 90 ? -0.397 -9.57 -6.414 1 98.81 90 ILE A O 1
ATOM 746 N N . ALA A 1 91 ? -0.588 -11.5 -5.406 1 98.56 91 ALA A N 1
ATOM 747 C CA . ALA A 1 91 ? 0.749 -12.031 -5.664 1 98.56 91 ALA A CA 1
ATOM 748 C C . ALA A 1 91 ? 0.684 -13.477 -6.137 1 98.56 91 ALA A C 1
ATOM 750 O O . ALA A 1 91 ? -0.117 -14.266 -5.633 1 98.56 91 ALA A O 1
ATOM 751 N N . TYR A 1 92 ? 1.506 -13.805 -7.133 1 98.75 92 TYR A N 1
ATOM 752 C CA . TYR A 1 92 ? 1.412 -15.164 -7.652 1 98.75 92 TYR A CA 1
ATOM 753 C C . TYR A 1 92 ? 2.748 -15.625 -8.219 1 98.75 92 TYR A C 1
ATOM 755 O O . TYR A 1 92 ? 3.607 -14.805 -8.547 1 98.75 92 TYR A O 1
ATOM 763 N N . SER A 1 93 ? 2.891 -16.875 -8.297 1 98.56 93 SER A N 1
ATOM 764 C CA . SER A 1 93 ? 4.082 -17.5 -8.859 1 98.56 93 SER A CA 1
ATOM 765 C C . SER A 1 93 ? 3.791 -18.922 -9.336 1 98.56 93 SER A C 1
ATOM 767 O O . SER A 1 93 ? 2.861 -19.562 -8.844 1 98.56 93 SER A O 1
ATOM 769 N N . ILE A 1 94 ? 4.527 -19.344 -10.281 1 98.12 94 ILE A N 1
ATOM 770 C CA . ILE A 1 94 ? 4.477 -20.703 -10.805 1 98.12 94 ILE A CA 1
ATOM 771 C C . ILE A 1 94 ? 5.891 -21.266 -10.891 1 98.12 94 ILE A C 1
ATOM 773 O O . ILE A 1 94 ? 6.82 -20.578 -11.312 1 98.12 94 ILE A O 1
ATOM 777 N N . ALA A 1 95 ? 6.043 -22.5 -10.484 1 97.31 95 ALA A N 1
ATOM 778 C CA . ALA A 1 95 ? 7.32 -23.188 -10.648 1 97.31 95 ALA A CA 1
ATOM 779 C C . ALA A 1 95 ? 7.742 -23.219 -12.117 1 97.31 95 ALA A C 1
ATOM 781 O O . ALA A 1 95 ? 6.898 -23.359 -13.008 1 97.31 95 ALA A O 1
ATOM 782 N N . LYS A 1 96 ? 8.992 -23.172 -12.289 1 96.69 96 LYS A N 1
ATOM 783 C CA . LYS A 1 96 ? 9.586 -23.016 -13.609 1 96.69 96 LYS A CA 1
ATOM 784 C C . LYS A 1 96 ? 9.031 -24.047 -14.586 1 96.69 96 LYS A C 1
ATOM 786 O O . LYS A 1 96 ? 8.594 -23.703 -15.688 1 96.69 96 LYS A O 1
ATOM 791 N N . GLU A 1 97 ? 8.914 -25.281 -14.164 1 93.56 97 GLU A N 1
ATOM 792 C CA . GLU A 1 97 ? 8.539 -26.391 -15.031 1 93.56 97 GLU A CA 1
ATOM 793 C C . GLU A 1 97 ? 7.078 -26.281 -15.469 1 93.56 97 GLU A C 1
ATOM 795 O O . GLU A 1 97 ? 6.668 -26.922 -16.453 1 93.56 97 GLU A O 1
ATOM 800 N N . PHE A 1 98 ? 6.34 -25.469 -14.852 1 94.75 98 PHE A N 1
ATOM 801 C CA . PHE A 1 98 ? 4.906 -25.422 -15.109 1 94.75 98 PHE A CA 1
ATOM 802 C C . PHE A 1 98 ? 4.504 -24.078 -15.727 1 94.75 98 PHE A C 1
ATOM 804 O O . PHE A 1 98 ? 3.318 -23.828 -15.945 1 94.75 98 PHE A O 1
ATOM 811 N N . ARG A 1 99 ? 5.438 -23.234 -16.016 1 96.19 99 ARG A N 1
ATOM 812 C CA . ARG A 1 99 ? 5.16 -21.922 -16.609 1 96.19 99 ARG A CA 1
ATOM 813 C C . ARG A 1 99 ? 4.762 -22.062 -18.078 1 96.19 99 ARG A C 1
ATOM 815 O O . ARG A 1 99 ? 5.191 -23 -18.75 1 96.19 99 ARG A O 1
ATOM 822 N N . GLY A 1 100 ? 3.91 -21.203 -18.484 1 94 100 GLY A N 1
ATOM 823 C CA . GLY A 1 100 ? 3.521 -21.141 -19.875 1 94 100 GLY A CA 1
ATOM 824 C C . GLY A 1 100 ? 2.496 -22.203 -20.25 1 94 100 GLY A C 1
ATOM 825 O O . GLY A 1 100 ? 2.191 -22.391 -21.438 1 94 100 GLY A O 1
ATOM 826 N N . LYS A 1 101 ? 1.946 -22.891 -19.266 1 93 101 LYS A N 1
ATOM 827 C CA . LYS A 1 101 ? 1.047 -24 -19.531 1 93 101 LYS A CA 1
ATOM 828 C C . LYS A 1 101 ? -0.376 -23.688 -19.078 1 93 101 LYS A C 1
ATOM 830 O O . LYS A 1 101 ? -1.221 -24.578 -18.984 1 93 101 LYS A O 1
ATOM 835 N N . GLY A 1 102 ? -0.605 -22.422 -18.672 1 94.69 102 GLY A N 1
ATOM 836 C CA . GLY A 1 102 ? -1.95 -21.984 -18.328 1 94.69 102 GLY A CA 1
ATOM 837 C C . GLY A 1 102 ? -2.268 -22.125 -16.859 1 94.69 102 GLY A C 1
ATOM 838 O O . GLY A 1 102 ? -3.33 -21.703 -16.406 1 94.69 102 GLY A O 1
ATOM 839 N N . LEU A 1 103 ? -1.379 -22.656 -16.094 1 96.25 103 LEU A N 1
ATOM 840 C CA . LEU A 1 103 ? -1.619 -22.953 -14.68 1 96.25 103 LEU A CA 1
ATOM 841 C C . LEU A 1 103 ? -1.938 -21.672 -13.914 1 96.25 103 LEU A C 1
ATOM 843 O O . LEU A 1 103 ? -2.814 -21.672 -13.047 1 96.25 103 LEU A O 1
ATOM 847 N N . ILE A 1 104 ? -1.32 -20.562 -14.258 1 97.56 104 ILE A N 1
ATOM 848 C CA . ILE A 1 104 ? -1.507 -19.328 -13.516 1 97.56 104 ILE A CA 1
ATOM 849 C C . ILE A 1 104 ? -2.939 -18.828 -13.688 1 97.56 104 ILE A C 1
ATOM 851 O O . ILE A 1 104 ? -3.561 -18.359 -12.734 1 97.56 104 ILE A O 1
ATOM 855 N N . TYR A 1 105 ? -3.461 -19 -14.859 1 97.25 105 TYR A N 1
ATOM 856 C CA . TYR A 1 105 ? -4.824 -18.547 -15.125 1 97.25 105 TYR A CA 1
ATOM 857 C C . TYR A 1 105 ? -5.836 -19.391 -14.359 1 97.25 105 TYR A C 1
ATOM 859 O O . TYR A 1 105 ? -6.805 -18.859 -13.812 1 97.25 105 TYR A O 1
ATOM 867 N N . ALA A 1 106 ? -5.574 -20.703 -14.32 1 95.69 106 ALA A N 1
ATOM 868 C CA . ALA A 1 106 ? -6.441 -21.578 -13.547 1 95.69 106 ALA A CA 1
ATOM 869 C C . ALA A 1 106 ? -6.406 -21.234 -12.062 1 95.69 106 ALA A C 1
ATOM 871 O O . ALA A 1 106 ? -7.449 -21.203 -11.406 1 95.69 106 ALA A O 1
ATOM 872 N N . LEU A 1 107 ? -5.246 -20.969 -11.562 1 97 107 LEU A N 1
ATOM 873 C CA . LEU A 1 107 ? -5.055 -20.625 -10.156 1 97 107 LEU A CA 1
ATOM 874 C C . LEU A 1 107 ? -5.754 -19.312 -9.82 1 97 107 LEU A C 1
ATOM 876 O O . LEU A 1 107 ? -6.469 -19.234 -8.82 1 97 107 LEU A O 1
ATOM 880 N N . ILE A 1 108 ? -5.574 -18.312 -10.633 1 98 108 ILE A N 1
ATOM 881 C CA . ILE A 1 108 ? -6.184 -17.016 -10.398 1 98 108 ILE A CA 1
ATOM 882 C C . ILE A 1 108 ? -7.703 -17.125 -10.5 1 98 108 ILE A C 1
ATOM 884 O O . ILE A 1 108 ? -8.43 -16.547 -9.68 1 98 108 ILE A O 1
ATOM 888 N N . TYR A 1 109 ? -8.172 -17.906 -11.453 1 97 109 TYR A N 1
ATOM 889 C CA . TYR A 1 109 ? -9.602 -18.125 -11.586 1 97 109 TYR A CA 1
ATOM 890 C C . TYR A 1 109 ? -10.188 -18.719 -10.305 1 97 109 TYR A C 1
ATOM 892 O O . TYR A 1 109 ? -11.18 -18.203 -9.773 1 97 109 TYR A O 1
ATOM 900 N N . LYS A 1 110 ? -9.586 -19.719 -9.789 1 96.25 110 LYS A N 1
ATOM 901 C CA . LYS A 1 110 ? -10.086 -20.391 -8.594 1 96.25 110 LYS A CA 1
ATOM 902 C C . LYS A 1 110 ? -10.062 -19.453 -7.387 1 96.25 110 LYS A C 1
ATOM 904 O O . LYS A 1 110 ? -11.023 -19.406 -6.617 1 96.25 110 LYS A O 1
ATOM 909 N N . ALA A 1 111 ? -8.984 -18.734 -7.258 1 97.44 111 ALA A N 1
ATOM 910 C CA . ALA A 1 111 ? -8.844 -17.812 -6.137 1 97.44 111 ALA A CA 1
ATOM 911 C C . ALA A 1 111 ? -9.93 -16.734 -6.172 1 97.44 111 ALA A C 1
ATOM 913 O O . ALA A 1 111 ? -10.617 -16.5 -5.172 1 97.44 111 ALA A O 1
ATOM 914 N N . LEU A 1 112 ? -10.148 -16.109 -7.316 1 97.62 112 LEU A N 1
ATOM 915 C CA . LEU A 1 112 ? -11.078 -15 -7.422 1 97.62 112 LEU A CA 1
ATOM 916 C C . LEU A 1 112 ? -12.523 -15.484 -7.352 1 97.62 112 LEU A C 1
ATOM 918 O O . LEU A 1 112 ? -13.391 -14.797 -6.812 1 97.62 112 LEU A O 1
ATOM 922 N N . LYS A 1 113 ? -12.727 -16.688 -7.863 1 95.5 113 LYS A N 1
ATOM 923 C CA . LYS A 1 113 ? -14.07 -17.266 -7.789 1 95.5 113 LYS A CA 1
ATOM 924 C C . LYS A 1 113 ? -14.477 -17.531 -6.344 1 95.5 113 LYS A C 1
ATOM 926 O O . LYS A 1 113 ? -15.633 -17.344 -5.973 1 95.5 113 LYS A O 1
ATOM 931 N N . GLU A 1 114 ? -13.547 -17.922 -5.586 1 95.44 114 GLU A N 1
ATOM 932 C CA . GLU A 1 114 ? -13.828 -18.281 -4.203 1 95.44 114 GLU A CA 1
ATOM 933 C C . GLU A 1 114 ? -13.938 -17.047 -3.312 1 95.44 114 GLU A C 1
ATOM 935 O O . GLU A 1 114 ? -14.539 -17.094 -2.238 1 95.44 114 GLU A O 1
ATOM 940 N N . MET A 1 115 ? -13.32 -15.969 -3.691 1 94.56 115 MET A N 1
ATOM 941 C CA . MET A 1 115 ? -13.32 -14.758 -2.881 1 94.56 115 MET A CA 1
ATOM 942 C C . MET A 1 115 ? -14.25 -13.703 -3.482 1 94.56 115 MET A C 1
ATOM 944 O O . MET A 1 115 ? -13.797 -12.625 -3.879 1 94.56 115 MET A O 1
ATOM 948 N N . HIS A 1 116 ? -15.453 -13.945 -3.396 1 90.44 116 HIS A N 1
ATOM 949 C CA . HIS A 1 116 ? -16.484 -13.18 -4.094 1 90.44 116 HIS A CA 1
ATOM 950 C C . HIS A 1 116 ? -16.609 -11.773 -3.523 1 90.44 116 HIS A C 1
ATOM 952 O O . HIS A 1 116 ? -17.172 -10.883 -4.168 1 90.44 116 HIS A O 1
ATOM 958 N N . GLU A 1 117 ? -16.156 -11.578 -2.342 1 95.62 117 GLU A N 1
ATOM 959 C CA . GLU A 1 117 ? -16.281 -10.273 -1.701 1 95.62 117 GLU A CA 1
ATOM 960 C C . GLU A 1 117 ? -15.297 -9.266 -2.287 1 95.62 117 GLU A C 1
ATOM 962 O O . GLU A 1 117 ? -15.469 -8.055 -2.137 1 95.62 117 GLU A O 1
ATOM 967 N N . ILE A 1 118 ? -14.297 -9.812 -2.871 1 98.38 118 ILE A N 1
ATOM 968 C CA . ILE A 1 118 ? -13.297 -8.938 -3.471 1 98.38 118 ILE A CA 1
ATOM 969 C C . I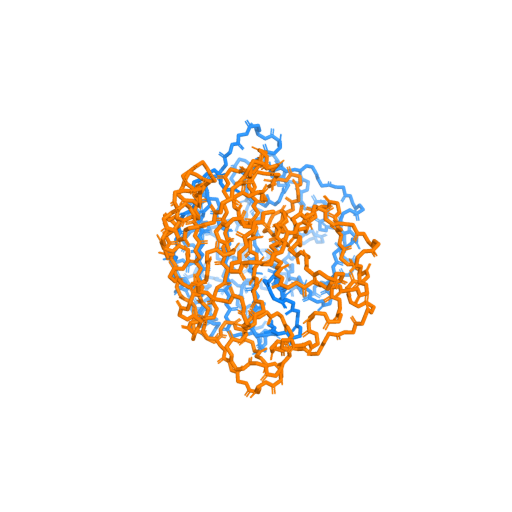LE A 1 118 ? -13.805 -8.406 -4.805 1 98.38 118 ILE A C 1
ATOM 971 O O . ILE A 1 118 ? -14.312 -9.164 -5.633 1 98.38 118 ILE A O 1
ATOM 975 N N . LYS A 1 119 ? -13.641 -7.078 -4.992 1 98.81 119 LYS A N 1
ATOM 976 C CA . LYS A 1 119 ? -14.141 -6.426 -6.203 1 98.81 119 LYS A CA 1
ATOM 977 C C . LYS A 1 119 ? -13 -5.809 -7.004 1 98.81 119 LYS A C 1
ATOM 979 O O . LYS A 1 119 ? -13.086 -5.684 -8.227 1 98.81 119 LYS A O 1
ATOM 984 N N . ILE A 1 120 ? -11.977 -5.406 -6.312 1 98.88 120 ILE A N 1
ATOM 985 C CA . ILE A 1 120 ? -10.836 -4.742 -6.934 1 98.88 120 ILE A CA 1
ATOM 986 C C . ILE A 1 120 ? -9.547 -5.492 -6.59 1 98.88 120 ILE A C 1
ATOM 988 O O . ILE A 1 120 ? -9.312 -5.824 -5.426 1 98.88 120 ILE A O 1
ATOM 992 N N . ILE A 1 121 ? -8.773 -5.75 -7.562 1 98.88 121 ILE A N 1
ATOM 993 C CA . ILE A 1 121 ? -7.445 -6.324 -7.398 1 98.88 121 ILE A CA 1
ATOM 994 C C . ILE A 1 121 ? -6.387 -5.266 -7.703 1 98.88 121 ILE A C 1
ATOM 996 O O . ILE A 1 121 ? -6.516 -4.504 -8.664 1 98.88 121 ILE A O 1
ATOM 1000 N N . THR A 1 122 ? -5.391 -5.184 -6.859 1 98.94 122 THR A N 1
ATOM 1001 C CA . THR A 1 122 ? -4.176 -4.441 -7.176 1 98.94 122 THR A CA 1
ATOM 1002 C C . THR A 1 122 ? -2.979 -5.383 -7.266 1 98.94 122 THR A C 1
ATOM 1004 O O . THR A 1 122 ? -3.043 -6.523 -6.812 1 98.94 122 THR A O 1
ATOM 1007 N N . ALA A 1 123 ? -1.958 -4.883 -7.945 1 98.88 123 ALA A N 1
ATOM 1008 C CA . ALA A 1 123 ? -0.707 -5.633 -8.008 1 98.88 123 ALA A CA 1
ATOM 1009 C C . ALA A 1 123 ? 0.483 -4.699 -8.203 1 98.88 123 ALA A C 1
ATOM 1011 O O . ALA A 1 123 ? 0.437 -3.787 -9.039 1 98.88 123 ALA A O 1
ATOM 1012 N N . TRP A 1 124 ? 1.479 -4.863 -7.41 1 98.88 124 TRP A N 1
ATOM 1013 C CA . TRP A 1 124 ? 2.795 -4.289 -7.672 1 98.88 124 TRP A CA 1
ATOM 1014 C C . TRP A 1 124 ? 3.684 -5.277 -8.422 1 98.88 124 TRP A C 1
ATOM 1016 O O . TRP A 1 124 ? 3.811 -6.438 -8.016 1 98.88 124 TRP A O 1
ATOM 1026 N N . VAL A 1 125 ? 4.273 -4.82 -9.516 1 98.88 125 VAL A N 1
ATOM 1027 C CA . VAL A 1 125 ? 5.07 -5.703 -10.359 1 98.88 125 VAL A CA 1
ATOM 1028 C C . VAL A 1 125 ? 6.441 -5.078 -10.609 1 98.88 125 VAL A C 1
ATOM 1030 O O . VAL A 1 125 ? 6.539 -3.906 -10.977 1 98.88 125 VAL A O 1
ATOM 1033 N N . ASP A 1 126 ? 7.484 -5.895 -10.398 1 98.88 126 ASP A N 1
ATOM 1034 C CA . ASP A 1 126 ? 8.812 -5.512 -10.859 1 98.88 126 ASP A CA 1
ATOM 1035 C C . ASP A 1 126 ? 8.82 -5.242 -12.359 1 98.88 126 ASP A C 1
ATOM 1037 O O . ASP A 1 126 ? 8.352 -6.066 -13.148 1 98.88 126 ASP A O 1
ATOM 1041 N N . GLU A 1 127 ? 9.336 -4.062 -12.688 1 98.81 127 GLU A N 1
ATOM 1042 C CA . GLU A 1 127 ? 9.359 -3.68 -14.094 1 98.81 127 GLU A CA 1
ATOM 1043 C C . GLU A 1 127 ? 10.055 -4.738 -14.945 1 98.81 127 GLU A C 1
ATOM 1045 O O . GLU A 1 127 ? 9.703 -4.934 -16.109 1 98.81 127 GLU A O 1
ATOM 1050 N N . ARG A 1 128 ? 10.961 -5.52 -14.406 1 98.69 128 ARG A N 1
ATOM 1051 C CA . ARG A 1 128 ? 11.688 -6.57 -15.109 1 98.69 128 ARG A CA 1
ATOM 1052 C C . ARG A 1 128 ? 10.812 -7.801 -15.32 1 98.69 128 ARG A C 1
ATOM 1054 O O . ARG A 1 128 ? 11.141 -8.672 -16.125 1 98.69 128 ARG A O 1
ATOM 1061 N N . ASN A 1 129 ? 9.742 -7.965 -14.594 1 98.5 129 ASN A N 1
ATOM 1062 C CA . ASN A 1 129 ? 8.891 -9.156 -14.633 1 98.5 129 ASN A CA 1
ATOM 1063 C C . ASN A 1 129 ? 7.883 -9.086 -15.773 1 98.5 129 ASN A C 1
ATOM 1065 O O . ASN A 1 129 ? 6.68 -8.969 -15.539 1 98.5 129 ASN A O 1
ATOM 1069 N N . LEU A 1 130 ? 8.344 -9.258 -16.922 1 98.12 130 LEU A N 1
ATOM 1070 C CA . LEU A 1 130 ? 7.523 -9.117 -18.125 1 98.12 130 LEU A CA 1
ATOM 1071 C C . LEU A 1 130 ? 6.418 -10.164 -18.141 1 98.12 130 LEU A C 1
ATOM 1073 O O . LEU A 1 130 ? 5.316 -9.898 -18.641 1 98.12 130 LEU A O 1
ATOM 1077 N N . ARG A 1 131 ? 6.629 -11.344 -17.625 1 97.75 131 ARG A N 1
ATOM 1078 C CA . ARG A 1 131 ? 5.645 -12.422 -17.609 1 97.75 131 ARG A CA 1
ATOM 1079 C C . ARG A 1 131 ? 4.43 -12.047 -16.766 1 97.75 131 ARG A C 1
ATOM 1081 O O . ARG A 1 131 ? 3.291 -12.25 -17.188 1 97.75 131 ARG A O 1
ATOM 1088 N N . SER A 1 132 ? 4.668 -11.477 -15.617 1 98.56 132 SER A N 1
ATOM 1089 C CA . SER A 1 132 ? 3.562 -11.062 -14.758 1 98.56 132 SER A CA 1
ATOM 1090 C C . SER A 1 132 ? 2.785 -9.906 -15.375 1 98.56 132 SER A C 1
ATOM 1092 O O . SER A 1 132 ? 1.56 -9.844 -15.266 1 98.56 132 SER A O 1
ATOM 1094 N N . GLN A 1 133 ? 3.504 -8.969 -16.031 1 98.81 133 GLN A N 1
ATOM 1095 C CA . GLN A 1 133 ? 2.822 -7.898 -16.75 1 98.81 133 GLN A CA 1
ATOM 1096 C C . GLN A 1 133 ? 1.848 -8.461 -17.781 1 98.81 133 GLN A C 1
ATOM 1098 O O . GLN A 1 133 ? 0.687 -8.047 -17.828 1 98.81 133 GLN A O 1
ATOM 1103 N N . LYS A 1 134 ? 2.314 -9.445 -18.516 1 98.5 134 LYS A N 1
ATOM 1104 C CA . LYS A 1 134 ? 1.49 -10.055 -19.562 1 98.5 134 LYS A CA 1
ATOM 1105 C C . LYS A 1 134 ? 0.272 -10.75 -18.953 1 98.5 134 LYS A C 1
ATOM 1107 O O . LYS A 1 134 ? -0.833 -10.648 -19.484 1 98.5 134 LYS A O 1
ATOM 1112 N N . VAL A 1 135 ? 0.452 -11.453 -17.875 1 98.75 135 VAL A N 1
ATOM 1113 C CA . VAL A 1 135 ? -0.651 -12.125 -17.203 1 98.75 135 VAL A CA 1
ATOM 1114 C C . VAL A 1 135 ? -1.717 -11.109 -16.797 1 98.75 135 VAL A C 1
ATOM 1116 O O . VAL A 1 135 ? -2.896 -11.281 -17.109 1 98.75 135 VAL A O 1
ATOM 1119 N N . LEU A 1 136 ? -1.326 -10 -16.172 1 98.88 136 LEU A N 1
ATOM 1120 C CA . LEU A 1 136 ? -2.262 -8.984 -15.703 1 98.88 136 LEU A CA 1
ATOM 1121 C C . LEU A 1 136 ? -2.986 -8.328 -16.875 1 98.88 136 LEU A C 1
ATOM 1123 O O . LEU A 1 136 ? -4.203 -8.125 -16.812 1 98.88 136 LEU A O 1
ATOM 1127 N N . GLU A 1 137 ? -2.213 -8.031 -17.844 1 98.81 137 GLU A N 1
ATOM 1128 C CA . GLU A 1 137 ? -2.809 -7.406 -19.031 1 98.81 137 GLU A CA 1
ATOM 1129 C C . GLU A 1 137 ? -3.811 -8.336 -19.703 1 98.81 137 GLU A C 1
ATOM 1131 O O . GLU A 1 137 ? -4.895 -7.906 -20.109 1 98.81 137 GLU A O 1
ATOM 1136 N N . LYS A 1 138 ? -3.48 -9.609 -19.797 1 98.62 138 LYS A N 1
ATOM 1137 C CA . LYS A 1 138 ? -4.391 -10.602 -20.359 1 98.62 138 LYS A CA 1
ATOM 1138 C C . LYS A 1 138 ? -5.664 -10.727 -19.531 1 98.62 138 LYS A C 1
ATOM 1140 O O . LYS A 1 138 ? -6.73 -11.039 -20.062 1 98.62 138 LYS A O 1
ATOM 1145 N N . LEU A 1 139 ? -5.543 -10.445 -18.312 1 98.75 139 LEU A N 1
ATOM 1146 C CA . LEU A 1 139 ? -6.68 -10.547 -17.406 1 98.75 139 LEU A CA 1
ATOM 1147 C C . LEU A 1 139 ? -7.488 -9.25 -17.391 1 98.75 139 LEU A C 1
ATOM 1149 O O . LEU A 1 139 ? -8.492 -9.148 -16.703 1 98.75 139 LEU A O 1
ATOM 1153 N N . GLY A 1 140 ? -7.055 -8.266 -18.109 1 98.75 140 GLY A N 1
ATOM 1154 C CA . GLY A 1 140 ? -7.801 -7.023 -18.219 1 98.75 140 GLY A CA 1
ATOM 1155 C C . GLY A 1 140 ? -7.391 -5.984 -17.203 1 98.75 140 GLY A C 1
ATOM 1156 O O . GLY A 1 140 ? -8.031 -4.934 -17.078 1 98.75 140 GLY A O 1
ATOM 1157 N N . ALA A 1 141 ? -6.367 -6.246 -16.391 1 98.88 141 ALA A N 1
ATOM 1158 C CA . ALA A 1 141 ? -5.855 -5.246 -15.461 1 98.88 141 ALA A CA 1
ATOM 1159 C C . ALA A 1 141 ? -5.148 -4.117 -16.203 1 98.88 141 ALA A C 1
ATOM 1161 O O . ALA A 1 141 ? -4.57 -4.336 -17.281 1 98.88 141 ALA A O 1
ATOM 1162 N N . LYS A 1 142 ? -5.172 -2.936 -15.617 1 98.81 142 LYS A N 1
ATOM 1163 C CA . LYS A 1 142 ? -4.578 -1.759 -16.25 1 98.81 142 LYS A CA 1
ATOM 1164 C C . LYS A 1 142 ? -3.344 -1.289 -15.484 1 98.81 142 LYS A C 1
ATOM 1166 O O . LYS A 1 142 ? -3.334 -1.284 -14.258 1 98.81 142 LYS A O 1
ATOM 1171 N N . LEU A 1 143 ? -2.32 -0.946 -16.219 1 98.88 143 LEU A N 1
ATOM 1172 C CA . LEU A 1 143 ? -1.184 -0.251 -15.625 1 98.88 143 LEU A CA 1
ATOM 1173 C C . LEU A 1 143 ? -1.57 1.162 -15.203 1 98.88 143 LEU A C 1
ATOM 1175 O O . LEU A 1 143 ? -1.965 1.979 -16.031 1 98.88 143 LEU A O 1
ATOM 1179 N N . LEU A 1 144 ? -1.439 1.381 -13.984 1 98.88 144 LEU A N 1
ATOM 1180 C CA . LEU A 1 144 ? -1.864 2.678 -13.469 1 98.88 144 LEU A CA 1
ATOM 1181 C C . LEU A 1 144 ? -0.69 3.648 -13.398 1 98.88 144 LEU A C 1
ATOM 1183 O O . LEU A 1 144 ? -0.834 4.824 -13.742 1 98.88 144 LEU A O 1
ATOM 1187 N N . CYS A 1 145 ? 0.438 3.166 -12.922 1 98.88 145 CYS A N 1
ATOM 1188 C CA . CYS A 1 145 ? 1.614 4.023 -12.844 1 98.88 145 CYS A CA 1
ATOM 1189 C C . CYS A 1 145 ? 2.877 3.199 -12.633 1 98.88 145 CYS A C 1
ATOM 1191 O O . CYS A 1 145 ? 2.807 1.983 -12.453 1 98.88 145 CYS A O 1
ATOM 1193 N N . LYS A 1 146 ? 3.932 3.873 -12.789 1 98.81 146 LYS A N 1
ATOM 1194 C CA . LYS A 1 146 ? 5.273 3.377 -12.492 1 98.81 146 LYS A CA 1
ATOM 1195 C C . LYS A 1 146 ? 5.992 4.293 -11.508 1 98.81 146 LYS A C 1
ATOM 1197 O O . LYS A 1 146 ? 5.91 5.52 -11.617 1 98.81 146 LYS A O 1
ATOM 1202 N N . ILE A 1 147 ? 6.66 3.746 -10.523 1 98.88 147 ILE A N 1
ATOM 1203 C CA . ILE A 1 147 ? 7.531 4.52 -9.641 1 98.88 147 ILE A CA 1
ATOM 1204 C C . ILE A 1 147 ? 8.953 3.969 -9.703 1 98.88 147 ILE A C 1
ATOM 1206 O O . ILE A 1 147 ? 9.188 2.801 -9.391 1 98.88 147 ILE A O 1
ATOM 1210 N N . ASN A 1 148 ? 9.883 4.82 -10.086 1 98.81 148 ASN A N 1
ATOM 1211 C CA . ASN A 1 148 ? 11.281 4.43 -10.164 1 98.81 148 ASN A CA 1
ATOM 1212 C C . ASN A 1 148 ? 11.906 4.305 -8.773 1 98.81 148 ASN A C 1
ATOM 1214 O O . ASN A 1 148 ? 11.625 5.109 -7.887 1 98.81 148 ASN A O 1
ATOM 1218 N N . ASN A 1 149 ? 12.781 3.223 -8.586 1 98.75 149 ASN A N 1
ATOM 1219 C CA . ASN A 1 149 ? 13.531 2.996 -7.359 1 98.75 149 ASN A CA 1
ATOM 1220 C C . ASN A 1 149 ? 12.609 2.85 -6.152 1 98.75 149 ASN A C 1
ATOM 1222 O O . ASN A 1 149 ? 12.914 3.338 -5.066 1 98.75 149 ASN A O 1
ATOM 1226 N N . PHE A 1 150 ? 11.484 2.225 -6.391 1 98.88 150 PHE A N 1
ATOM 1227 C CA . PHE A 1 150 ? 10.438 2.223 -5.379 1 98.88 150 PHE A CA 1
ATOM 1228 C C . PHE A 1 150 ? 10.695 1.148 -4.328 1 98.88 150 PHE A C 1
ATOM 1230 O O . PHE A 1 150 ? 10.188 1.229 -3.211 1 98.88 150 PHE A O 1
ATOM 1237 N N . MET A 1 151 ? 11.445 0.192 -4.613 1 98.75 151 MET A N 1
ATOM 1238 C CA . MET A 1 151 ? 11.82 -0.883 -3.697 1 98.75 151 MET A CA 1
ATOM 1239 C C . MET A 1 151 ? 13.312 -1.165 -3.768 1 98.75 151 MET A C 1
ATOM 1241 O O . MET A 1 151 ? 13.93 -1.021 -4.828 1 98.75 151 MET A O 1
ATOM 1245 N N . TYR A 1 152 ? 13.906 -1.548 -2.648 1 98.69 152 TYR A N 1
ATOM 1246 C CA . TYR A 1 152 ? 15.305 -1.975 -2.607 1 98.69 152 TYR A CA 1
ATOM 1247 C C . TYR A 1 152 ? 15.406 -3.482 -2.412 1 98.69 152 TYR A C 1
ATOM 1249 O O . TYR A 1 152 ? 14.945 -4.016 -1.402 1 98.69 152 TYR A O 1
ATOM 1257 N N . SER A 1 153 ? 15.938 -4.148 -3.395 1 98.5 153 SER A N 1
ATOM 1258 C CA . SER A 1 153 ? 16.203 -5.582 -3.27 1 98.5 153 SER A CA 1
ATOM 1259 C C . SER A 1 153 ? 17.438 -5.848 -2.42 1 98.5 153 SER A C 1
ATOM 1261 O O . SER A 1 153 ? 18.562 -5.594 -2.855 1 98.5 153 SER A O 1
ATOM 1263 N N . LEU A 1 154 ? 17.25 -6.383 -1.305 1 98.5 154 LEU A N 1
ATOM 1264 C CA . LEU A 1 154 ? 18.344 -6.645 -0.387 1 98.5 154 LEU A CA 1
ATOM 1265 C C . LEU A 1 154 ? 19.312 -7.676 -0.971 1 98.5 154 LEU A C 1
ATOM 1267 O O . LEU A 1 154 ? 20.531 -7.523 -0.867 1 98.5 154 LEU A O 1
ATOM 1271 N N . ARG A 1 155 ? 18.75 -8.648 -1.605 1 98.06 155 ARG A N 1
ATOM 1272 C CA . ARG A 1 155 ? 19.578 -9.727 -2.117 1 98.06 155 ARG A CA 1
ATOM 1273 C C . ARG A 1 155 ? 20.344 -9.289 -3.357 1 98.06 155 ARG A C 1
ATOM 1275 O O . ARG A 1 155 ? 21.5 -9.688 -3.559 1 98.06 155 ARG A O 1
ATOM 1282 N N . GLU A 1 156 ? 19.734 -8.406 -4.137 1 97.56 156 GLU A N 1
ATOM 1283 C CA . GLU A 1 156 ? 20.375 -7.996 -5.383 1 97.56 156 GLU A CA 1
ATOM 1284 C C . GLU A 1 156 ? 21.188 -6.727 -5.191 1 97.56 156 GLU A C 1
ATOM 1286 O O . GLU A 1 156 ? 22.031 -6.387 -6.027 1 97.56 156 GLU A O 1
ATOM 1291 N N . GLY A 1 157 ? 20.922 -5.949 -4.152 1 98.25 157 GLY A N 1
ATOM 1292 C CA . GLY A 1 157 ? 21.656 -4.723 -3.875 1 98.25 157 GLY A CA 1
ATOM 1293 C C . GLY A 1 157 ? 21.328 -3.602 -4.844 1 98.25 157 GLY A C 1
ATOM 1294 O O . GLY A 1 157 ? 22.188 -2.791 -5.18 1 98.25 157 GLY A O 1
ATOM 1295 N N . ILE A 1 158 ? 20.078 -3.633 -5.332 1 98.44 158 ILE A N 1
ATOM 1296 C CA . ILE A 1 158 ? 19.719 -2.609 -6.309 1 98.44 158 ILE A CA 1
ATOM 1297 C C . ILE A 1 158 ? 18.328 -2.082 -6.004 1 98.44 158 ILE A C 1
ATOM 1299 O O . ILE A 1 158 ? 17.531 -2.752 -5.336 1 98.44 158 ILE A O 1
ATOM 1303 N N . TYR A 1 159 ? 18.047 -0.896 -6.48 1 98.75 159 TYR A N 1
ATOM 1304 C CA . TYR A 1 159 ? 16.688 -0.359 -6.477 1 98.75 159 TYR A CA 1
ATOM 1305 C C . TYR A 1 159 ? 15.898 -0.866 -7.676 1 98.75 159 TYR A C 1
ATOM 1307 O O . TYR A 1 159 ? 16.453 -1.027 -8.766 1 98.75 159 TYR A O 1
ATOM 1315 N N . VAL A 1 160 ? 14.68 -1.096 -7.398 1 98.62 160 VAL A N 1
ATOM 1316 C CA . VAL A 1 160 ? 13.805 -1.697 -8.398 1 98.62 160 VAL A CA 1
ATOM 1317 C C . VAL A 1 160 ? 12.656 -0.743 -8.727 1 98.62 160 VAL A C 1
ATOM 1319 O O . VAL A 1 160 ? 12.078 -0.131 -7.828 1 98.62 160 VAL A O 1
ATOM 1322 N N . ASN A 1 161 ? 12.43 -0.558 -10.023 1 98.88 161 ASN A N 1
ATOM 1323 C CA . ASN A 1 161 ? 11.227 0.146 -10.469 1 98.88 161 ASN A CA 1
ATOM 1324 C C . ASN A 1 161 ? 9.984 -0.733 -10.352 1 98.88 161 ASN A C 1
ATOM 1326 O O . ASN A 1 161 ? 10.023 -1.911 -10.711 1 98.88 161 ASN A O 1
ATOM 1330 N N . MET A 1 162 ? 8.945 -0.16 -9.836 1 98.88 162 MET A N 1
ATOM 1331 C CA . MET A 1 162 ? 7.73 -0.938 -9.641 1 98.88 162 MET A CA 1
ATOM 1332 C C . MET A 1 162 ? 6.582 -0.375 -10.477 1 98.88 162 MET A C 1
ATOM 1334 O O . MET A 1 162 ? 6.438 0.842 -10.602 1 98.88 162 MET A O 1
ATOM 1338 N N . LEU A 1 163 ? 5.82 -1.271 -11.016 1 98.94 163 LEU A N 1
ATOM 1339 C CA . LEU A 1 163 ? 4.578 -0.975 -11.719 1 98.94 163 LEU A CA 1
ATOM 1340 C C . LEU A 1 163 ? 3.367 -1.271 -10.844 1 98.94 163 LEU A C 1
ATOM 1342 O O . LEU A 1 163 ? 3.342 -2.277 -10.133 1 98.94 163 LEU A O 1
ATOM 1346 N N . PHE A 1 164 ? 2.43 -0.405 -10.953 1 98.94 164 PHE A N 1
ATOM 1347 C CA . PHE A 1 164 ? 1.202 -0.572 -10.18 1 98.94 164 PHE A CA 1
ATOM 1348 C C . PHE A 1 164 ? 0.019 -0.839 -11.109 1 98.94 164 PHE A C 1
ATOM 1350 O O . PHE A 1 164 ? -0.259 -0.05 -12.008 1 98.94 164 PHE A O 1
ATOM 1357 N N . TYR A 1 165 ? -0.655 -2.027 -10.891 1 98.94 165 TYR A N 1
ATOM 1358 C CA . TYR A 1 165 ? -1.807 -2.432 -11.688 1 98.94 165 TYR A CA 1
ATOM 1359 C C . TYR A 1 165 ? -3.07 -2.479 -10.844 1 98.94 165 TYR A C 1
ATOM 1361 O O . TYR A 1 165 ? -3 -2.668 -9.625 1 98.94 165 TYR A O 1
ATOM 1369 N N . SER A 1 166 ? -4.152 -2.293 -11.5 1 98.94 166 SER A N 1
ATOM 1370 C CA . SER A 1 166 ? -5.445 -2.584 -10.891 1 98.94 166 SER A CA 1
ATOM 1371 C C . SER A 1 166 ? -6.395 -3.24 -11.891 1 98.94 166 SER A C 1
ATOM 1373 O O . SER A 1 166 ? -6.266 -3.041 -13.102 1 98.94 166 SER A O 1
ATOM 1375 N N . GLY A 1 167 ? -7.258 -4.098 -11.359 1 98.69 167 GLY A N 1
ATOM 1376 C CA . GLY A 1 167 ? -8.234 -4.773 -12.195 1 98.69 167 GLY A CA 1
ATOM 1377 C C . GLY A 1 167 ? -9.547 -5.039 -11.484 1 98.69 167 GLY A C 1
ATOM 1378 O O . GLY A 1 167 ? -9.602 -5.02 -10.25 1 98.69 167 GLY A O 1
ATOM 1379 N N . ASN A 1 168 ? -10.57 -5.246 -12.297 1 98.62 168 ASN A N 1
ATOM 1380 C CA . ASN A 1 168 ? -11.891 -5.629 -11.805 1 98.62 168 ASN A CA 1
ATOM 1381 C C . ASN A 1 168 ? -12.023 -7.141 -11.672 1 98.62 168 ASN A C 1
ATOM 1383 O O . ASN A 1 168 ? -11.742 -7.879 -12.625 1 98.62 168 ASN A O 1
ATOM 1387 N N . VAL A 1 169 ? -12.539 -7.594 -10.539 1 98.69 169 VAL A N 1
ATOM 1388 C CA . VAL A 1 169 ? -12.5 -9.016 -10.234 1 98.69 169 VAL A CA 1
ATOM 1389 C C . VAL A 1 169 ? -13.422 -9.781 -11.18 1 98.69 169 VAL A C 1
ATOM 1391 O O . VAL A 1 169 ? -13.094 -10.883 -11.633 1 98.69 169 VAL A O 1
ATOM 1394 N N . GLU A 1 170 ? -14.547 -9.242 -11.523 1 98.19 170 GLU A N 1
ATOM 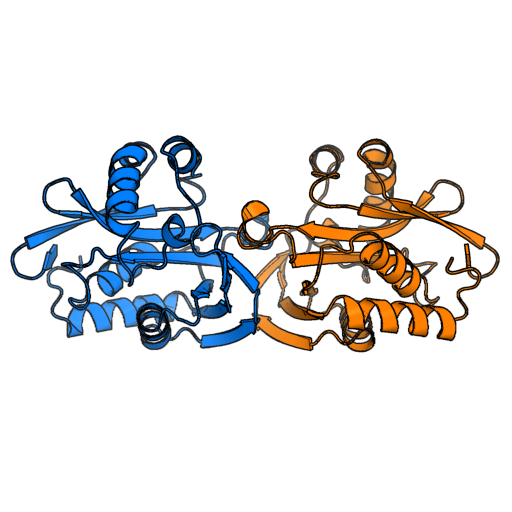1395 C CA . GLU A 1 170 ? -15.453 -9.93 -12.43 1 98.19 170 GLU A CA 1
ATOM 1396 C C . GLU A 1 170 ? -14.812 -10.148 -13.797 1 98.19 170 GLU A C 1
ATOM 1398 O O . GLU A 1 170 ? -14.844 -11.258 -14.336 1 98.19 170 GLU A O 1
ATOM 1403 N N . GLU A 1 171 ? -14.25 -9.125 -14.312 1 98.44 171 GLU A N 1
ATOM 1404 C CA . GLU A 1 171 ? -13.586 -9.219 -15.602 1 98.44 171 GLU A CA 1
ATOM 1405 C C . GLU A 1 171 ? -12.383 -10.164 -15.539 1 98.44 171 GLU A C 1
ATOM 1407 O O . GLU A 1 171 ? -12.211 -11.023 -16.406 1 98.44 171 GLU A O 1
ATOM 1412 N N . MET A 1 172 ? -11.586 -10.039 -14.531 1 98.75 172 MET A N 1
ATOM 1413 C CA . MET A 1 172 ? -10.391 -10.875 -14.391 1 98.75 172 MET A CA 1
ATOM 1414 C C . MET A 1 172 ? -10.773 -12.344 -14.258 1 98.75 172 MET A C 1
ATOM 1416 O O . MET A 1 172 ? -10.094 -13.219 -14.805 1 98.75 172 MET A O 1
ATOM 1420 N N . THR A 1 173 ? -11.828 -12.57 -13.516 1 98 173 THR A N 1
ATOM 1421 C CA . THR A 1 173 ? -12.289 -13.938 -13.328 1 98 173 THR A CA 1
ATOM 1422 C C . THR A 1 173 ? -12.727 -14.547 -14.656 1 98 173 THR A C 1
ATOM 1424 O O . THR A 1 173 ? -12.336 -15.672 -14.992 1 98 173 THR A O 1
ATOM 1427 N N . LYS A 1 174 ? -13.484 -13.789 -15.383 1 97.31 174 LYS A N 1
ATOM 1428 C CA . LYS A 1 174 ? -13.961 -14.242 -16.688 1 97.31 174 LYS A CA 1
ATOM 1429 C C . LYS A 1 174 ? -12.789 -14.523 -17.625 1 97.31 174 LYS A C 1
ATOM 1431 O O . LYS A 1 174 ? -12.727 -15.578 -18.25 1 97.31 174 LYS A O 1
ATOM 1436 N N . ARG A 1 175 ? -11.875 -13.656 -17.672 1 98.25 175 ARG A N 1
ATOM 1437 C CA . ARG A 1 175 ? -10.75 -13.773 -18.594 1 98.25 175 ARG A CA 1
ATOM 1438 C C . ARG A 1 175 ? -9.805 -14.891 -18.156 1 98.25 175 ARG A C 1
ATOM 1440 O O . ARG A 1 175 ? -9.211 -15.562 -19 1 98.25 175 ARG A O 1
ATOM 1447 N N . ALA A 1 176 ? -9.625 -15.031 -16.828 1 97.88 176 ALA A N 1
ATOM 1448 C CA . ALA A 1 176 ? -8.789 -16.125 -16.328 1 97.88 176 ALA A CA 1
ATOM 1449 C C . ALA A 1 176 ? -9.328 -17.469 -16.781 1 97.88 176 ALA A C 1
ATOM 1451 O O . ALA A 1 176 ? -8.562 -18.344 -17.188 1 97.88 176 ALA A O 1
ATOM 1452 N N . LYS A 1 177 ? -10.602 -17.609 -16.719 1 95.75 177 LYS A N 1
ATOM 1453 C CA . LYS A 1 177 ? -11.242 -18.828 -17.188 1 95.75 177 LYS A CA 1
ATOM 1454 C C . LYS A 1 177 ? -11.008 -19.047 -18.672 1 95.75 177 LYS A C 1
ATOM 1456 O O . LYS A 1 177 ? -10.625 -20.141 -19.094 1 95.75 177 LYS A O 1
ATOM 1461 N N . GLU A 1 178 ? -11.188 -18.031 -19.438 1 96.44 178 GLU A N 1
ATOM 1462 C CA . GLU A 1 178 ? -11.023 -18.109 -20.891 1 96.44 178 GLU A CA 1
ATOM 1463 C C . GLU A 1 178 ? -9.578 -18.438 -21.266 1 96.44 178 GLU A C 1
ATOM 1465 O O . GLU A 1 178 ? -9.336 -19.266 -22.141 1 96.44 178 GLU A O 1
ATOM 1470 N N . GLU A 1 179 ? -8.664 -17.797 -20.578 1 96.19 179 GLU A N 1
ATOM 1471 C CA . GLU A 1 179 ? -7.254 -18.031 -20.875 1 96.19 179 GLU A CA 1
ATOM 1472 C C . GLU A 1 179 ? -6.832 -19.438 -20.484 1 96.19 179 GLU A C 1
ATOM 1474 O O . GLU A 1 179 ? -6.059 -20.078 -21.203 1 96.19 179 GLU A O 1
ATOM 1479 N N . ALA A 1 180 ? -7.289 -19.891 -19.344 1 94.56 180 ALA A N 1
ATOM 1480 C CA . ALA A 1 180 ? -6.992 -21.266 -18.953 1 94.56 180 ALA A CA 1
ATOM 1481 C C . ALA A 1 180 ? -7.492 -22.266 -19.984 1 94.56 180 ALA A C 1
ATOM 1483 O O . ALA A 1 180 ? -6.773 -23.188 -20.375 1 94.56 180 ALA A O 1
ATOM 1484 N N . LYS A 1 181 ? -8.672 -22.031 -20.484 1 92.56 181 LYS A N 1
ATOM 1485 C CA . LYS A 1 181 ? -9.25 -22.891 -21.5 1 92.56 181 LYS A CA 1
ATOM 1486 C C . LYS A 1 181 ? -8.438 -22.828 -22.797 1 92.56 181 LYS A C 1
ATOM 1488 O O . LYS A 1 181 ? -8.164 -23.859 -23.406 1 92.56 181 LYS A O 1
ATOM 1493 N N . ARG A 1 182 ? -8.117 -21.672 -23.156 1 92.88 182 ARG A N 1
ATOM 1494 C CA . ARG A 1 182 ? -7.34 -21.469 -24.375 1 92.88 182 ARG A CA 1
ATOM 1495 C C . ARG A 1 182 ? -6.012 -22.219 -24.312 1 92.88 182 ARG A C 1
ATOM 1497 O O . ARG A 1 182 ? -5.535 -22.734 -25.328 1 92.88 182 ARG A O 1
ATOM 1504 N N . LYS A 1 183 ? -5.484 -22.328 -23.109 1 91.94 183 LYS A N 1
ATOM 1505 C CA . LYS A 1 183 ? -4.184 -22.953 -22.922 1 91.94 183 LYS A CA 1
ATOM 1506 C C . LYS A 1 183 ? -4.328 -24.469 -22.703 1 91.94 183 LYS A C 1
ATOM 1508 O O . LYS A 1 183 ? -3.346 -25.156 -22.453 1 91.94 183 LYS A O 1
ATOM 1513 N N . GLY A 1 184 ? -5.523 -24.953 -22.672 1 87.81 184 GLY A N 1
ATOM 1514 C CA . GLY A 1 184 ? -5.77 -26.375 -22.672 1 87.81 184 GLY A CA 1
ATOM 1515 C C . GLY A 1 184 ? -5.895 -26.953 -21.266 1 87.81 184 GLY A C 1
ATOM 1516 O O . GLY A 1 184 ? -5.773 -28.172 -21.078 1 87.81 184 GLY A O 1
ATOM 1517 N N . VAL A 1 185 ? -6.035 -26.047 -20.281 1 87.5 185 VAL A N 1
ATOM 1518 C CA . VAL A 1 185 ? -6.273 -26.562 -18.938 1 87.5 185 VAL A CA 1
ATOM 1519 C C . VAL A 1 185 ? -7.648 -27.219 -18.859 1 87.5 185 VAL A C 1
ATOM 1521 O O . VAL A 1 185 ? -8.656 -26.594 -19.203 1 87.5 185 VAL A O 1
ATOM 1524 N N . ARG A 1 186 ? -7.633 -28.531 -18.656 1 76.44 186 ARG A N 1
ATOM 1525 C CA . ARG A 1 186 ? -8.859 -29.328 -18.641 1 76.44 186 ARG A CA 1
ATOM 1526 C C . ARG A 1 186 ? -9.398 -29.484 -17.219 1 76.44 186 ARG A C 1
ATOM 1528 O O . ARG A 1 186 ? -8.625 -29.594 -16.266 1 76.44 186 ARG A O 1
ATOM 1535 N N . GLU A 1 187 ? -10.766 -29.531 -16.984 1 62.56 187 GLU A N 1
ATOM 1536 C CA . GLU A 1 187 ? -11.508 -29.875 -15.781 1 62.56 187 GLU A CA 1
ATOM 1537 C C . GLU A 1 187 ? -11.422 -28.766 -14.734 1 62.56 187 GLU A C 1
ATOM 1539 O O . GLU A 1 187 ? -11.328 -29.031 -13.539 1 62.56 187 GLU A O 1
ATOM 1544 N N . PHE A 1 188 ? -11.516 -27.453 -15.273 1 57.94 188 PHE A N 1
ATOM 1545 C CA . PHE A 1 188 ? -11.516 -26.219 -14.508 1 57.94 188 PHE A CA 1
ATOM 1546 C C . PHE A 1 188 ? -12.508 -26.297 -13.352 1 57.94 188 PHE A C 1
ATOM 1548 O O . PHE A 1 188 ? -12.672 -25.328 -12.602 1 57.94 188 PHE A O 1
ATOM 1555 N N . LEU A 1 189 ? -13.289 -27.438 -13.023 1 45.41 189 LEU A N 1
ATOM 1556 C CA . LEU A 1 189 ? -14.375 -27.312 -12.047 1 45.41 189 LEU A CA 1
ATOM 1557 C C . LEU A 1 189 ? -13.82 -27.203 -10.633 1 45.41 189 LEU A C 1
ATOM 1559 O O . LEU A 1 189 ? -12.828 -27.844 -10.297 1 45.41 189 LEU A O 1
ATOM 1563 N N . MET B 1 1 ? 7.703 28.906 16.109 1 88.44 1 MET B N 1
ATOM 1564 C CA . MET B 1 1 ? 7.359 29.844 15.055 1 88.44 1 MET B CA 1
ATOM 1565 C C . MET B 1 1 ? 6.105 30.641 15.414 1 88.44 1 MET B C 1
ATOM 1567 O O . MET B 1 1 ? 5.387 30.281 16.344 1 88.44 1 MET B O 1
ATOM 1571 N N . LEU B 1 2 ? 5.977 31.672 14.711 1 84.19 2 LEU B N 1
ATOM 1572 C CA . LEU B 1 2 ? 4.816 32.531 14.953 1 84.19 2 LEU B CA 1
ATOM 1573 C C . LEU B 1 2 ? 3.883 32.531 13.75 1 84.19 2 LEU B C 1
ATOM 1575 O O . LEU B 1 2 ? 4.328 32.719 12.617 1 84.19 2 LEU B O 1
ATOM 1579 N N . ILE B 1 3 ? 2.625 32.188 14.055 1 81.62 3 ILE B N 1
ATOM 1580 C CA . ILE B 1 3 ? 1.576 32.281 13.047 1 81.62 3 ILE B CA 1
ATOM 1581 C C . ILE B 1 3 ? 0.396 33.094 13.609 1 81.62 3 ILE B C 1
ATOM 1583 O O . ILE B 1 3 ? -0.191 32.688 14.617 1 81.62 3 ILE B O 1
ATOM 1587 N N . GLU B 1 4 ? 0.093 34.156 12.977 1 80.56 4 GLU B N 1
ATOM 1588 C CA . GLU B 1 4 ? -0.96 35.094 13.414 1 80.56 4 GLU B CA 1
ATOM 1589 C C . GLU B 1 4 ? -0.836 35.406 14.906 1 80.56 4 GLU B C 1
ATOM 1591 O O . GLU B 1 4 ? -1.819 35.312 15.641 1 80.56 4 GLU B O 1
ATOM 1596 N N . GLY B 1 5 ? 0.337 35.594 15.352 1 80 5 GLY B N 1
ATOM 1597 C CA . GLY B 1 5 ? 0.604 36.031 16.703 1 80 5 GLY B CA 1
ATOM 1598 C C . GLY B 1 5 ? 0.642 34.906 17.719 1 80 5 GLY B C 1
ATOM 1599 O O . GLY B 1 5 ? 0.847 35.125 18.906 1 80 5 GLY B O 1
ATOM 1600 N N . ARG B 1 6 ? 0.444 33.719 17.297 1 87.38 6 ARG B N 1
ATOM 1601 C CA . ARG B 1 6 ? 0.472 32.562 18.188 1 87.38 6 ARG B CA 1
ATOM 1602 C C . ARG B 1 6 ? 1.795 31.812 18.062 1 87.38 6 ARG B C 1
ATOM 1604 O O . ARG B 1 6 ? 2.311 31.641 16.969 1 87.38 6 ARG B O 1
ATOM 1611 N N . ASN B 1 7 ? 2.293 31.5 19.141 1 91.75 7 ASN B N 1
ATOM 1612 C CA . ASN B 1 7 ? 3.514 30.703 19.172 1 91.75 7 ASN B CA 1
ATOM 1613 C C . ASN B 1 7 ? 3.225 29.219 18.953 1 91.75 7 ASN B C 1
ATOM 1615 O O . ASN B 1 7 ? 2.469 28.609 19.703 1 91.75 7 ASN B O 1
ATOM 1619 N N . ILE B 1 8 ? 3.797 28.672 17.875 1 94.88 8 ILE B N 1
ATOM 1620 C CA . ILE B 1 8 ? 3.586 27.281 17.516 1 94.88 8 ILE B CA 1
ATOM 1621 C C . ILE B 1 8 ? 4.918 26.531 17.516 1 94.88 8 ILE B C 1
ATOM 1623 O O . ILE B 1 8 ? 5.918 27.031 16.984 1 94.88 8 ILE B O 1
ATOM 1627 N N . LYS B 1 9 ? 4.961 25.406 18.141 1 93.88 9 LYS B N 1
ATOM 1628 C CA . LYS B 1 9 ? 6.137 24.547 18.141 1 93.88 9 LYS B CA 1
ATOM 1629 C C . LYS B 1 9 ? 5.887 23.266 17.328 1 93.88 9 LYS B C 1
ATOM 1631 O O . LYS B 1 9 ? 4.801 22.688 17.391 1 93.88 9 LYS B O 1
ATOM 1636 N N . VAL B 1 10 ? 6.867 22.906 16.547 1 95.44 10 VAL B N 1
ATOM 1637 C CA . VAL B 1 10 ? 6.812 21.625 15.852 1 95.44 10 VAL B CA 1
ATOM 1638 C C . VAL B 1 10 ? 7.695 20.609 16.578 1 95.44 10 VAL B C 1
ATOM 1640 O O . VAL B 1 10 ? 8.875 20.875 16.828 1 95.44 10 VAL B O 1
ATOM 1643 N N . ILE B 1 11 ? 7.145 19.484 16.906 1 95.5 11 ILE B N 1
ATOM 1644 C CA . ILE B 1 11 ? 7.891 18.5 17.672 1 95.5 11 ILE B CA 1
ATOM 1645 C C . ILE B 1 11 ? 7.809 17.141 16.984 1 95.5 11 ILE B C 1
ATOM 1647 O O . ILE B 1 11 ? 6.77 16.781 16.422 1 95.5 11 ILE B O 1
ATOM 1651 N N . LYS B 1 12 ? 8.945 16.469 16.906 1 97.25 12 LYS B N 1
ATOM 1652 C CA . LYS B 1 12 ? 8.898 15.039 16.594 1 97.25 12 LYS B CA 1
ATOM 1653 C C . LYS B 1 12 ? 8.375 14.227 17.781 1 97.25 12 LYS B C 1
ATOM 1655 O O . LYS B 1 12 ? 9.078 14.055 18.781 1 97.25 12 LYS B O 1
ATOM 1660 N N . ALA B 1 13 ? 7.207 13.727 17.672 1 97.56 13 ALA B N 1
ATOM 1661 C CA . ALA B 1 13 ? 6.469 13.195 18.812 1 97.56 13 ALA B CA 1
ATOM 1662 C C . ALA B 1 13 ? 6.723 11.703 18.984 1 97.56 13 ALA B C 1
ATOM 1664 O O . ALA B 1 13 ? 7.062 11.008 18.031 1 97.56 13 ALA B O 1
ATOM 1665 N N . GLY B 1 14 ? 6.703 11.258 20.25 1 96.94 14 GLY B N 1
ATOM 1666 C CA . GLY B 1 14 ? 6.664 9.844 20.594 1 96.94 14 GLY B CA 1
ATOM 1667 C C . GLY B 1 14 ? 5.387 9.438 21.297 1 96.94 14 GLY B C 1
ATOM 1668 O O . GLY B 1 14 ? 4.363 10.117 21.188 1 96.94 14 GLY B O 1
ATOM 1669 N N . GLU B 1 15 ? 5.449 8.328 21.859 1 96.88 15 GLU B N 1
ATOM 1670 C CA . GLU B 1 15 ? 4.277 7.746 22.5 1 96.88 15 GLU B CA 1
ATOM 1671 C C . GLU B 1 15 ? 3.742 8.648 23.594 1 96.88 15 GLU B C 1
ATOM 1673 O O . GLU B 1 15 ? 2.553 8.609 23.922 1 96.88 15 GLU B O 1
ATOM 1678 N N . GLU B 1 16 ? 4.551 9.531 24.125 1 96.62 16 GLU B N 1
ATOM 1679 C CA . GLU B 1 16 ? 4.152 10.438 25.188 1 96.62 16 GLU B CA 1
ATOM 1680 C C . GLU B 1 16 ? 3.098 11.43 24.703 1 96.62 16 GLU B C 1
ATOM 1682 O O . GLU B 1 16 ? 2.402 12.047 25.516 1 96.62 16 GLU B O 1
ATOM 1687 N N . TYR B 1 17 ? 2.914 11.539 23.422 1 97.5 17 TYR B N 1
ATOM 1688 C CA . TYR B 1 17 ? 1.941 12.484 22.875 1 97.5 17 TYR B CA 1
ATOM 1689 C C . TYR B 1 17 ? 0.676 11.758 22.438 1 97.5 17 TYR B C 1
ATOM 1691 O O . TYR B 1 17 ? -0.232 12.375 21.859 1 97.5 17 TYR B O 1
ATOM 1699 N N . ALA B 1 18 ? 0.564 10.477 22.719 1 98.25 18 ALA B N 1
ATOM 1700 C CA . ALA B 1 18 ? -0.549 9.672 22.234 1 98.25 18 ALA B CA 1
ATOM 1701 C C . ALA B 1 18 ? -1.888 10.266 22.656 1 98.25 18 ALA B C 1
ATOM 1703 O O . ALA B 1 18 ? -2.799 10.406 21.844 1 98.25 18 ALA B O 1
ATOM 1704 N N . GLU B 1 19 ? -2.047 10.648 23.859 1 98.38 19 GLU B N 1
ATOM 1705 C CA . GLU B 1 19 ? -3.309 11.188 24.359 1 98.38 19 GLU B CA 1
ATOM 1706 C C . GLU B 1 19 ? -3.639 12.523 23.719 1 98.38 19 GLU B C 1
ATOM 1708 O O . GLU B 1 19 ? -4.781 12.766 23.312 1 98.38 19 GLU B O 1
ATOM 1713 N N . LYS B 1 20 ? -2.674 13.406 23.625 1 98.44 20 LYS B N 1
ATOM 1714 C CA . LYS B 1 20 ? -2.887 14.711 23.016 1 98.44 20 LYS B CA 1
ATOM 1715 C C . LYS B 1 20 ? -3.256 14.578 21.547 1 98.44 20 LYS B C 1
ATOM 1717 O O . LYS B 1 20 ? -4.113 15.305 21.047 1 98.44 20 LYS B O 1
ATOM 1722 N N . PHE B 1 21 ? -2.568 13.633 20.906 1 98.62 21 PHE B N 1
ATOM 1723 C CA . PHE B 1 21 ? -2.885 13.391 19.516 1 98.62 21 PHE B CA 1
ATOM 1724 C C . PHE B 1 21 ? -4.289 12.82 19.359 1 98.62 21 PHE B C 1
ATOM 1726 O O . PHE B 1 21 ? -5.027 13.203 18.453 1 98.62 21 PHE B O 1
ATOM 1733 N N . PHE B 1 22 ? -4.664 11.93 20.297 1 98.75 22 PHE B N 1
ATOM 1734 C CA . PHE B 1 22 ? -6.012 11.375 20.297 1 98.75 22 PHE B CA 1
ATOM 1735 C C . PHE B 1 22 ? -7.055 12.477 20.469 1 98.75 22 PHE B C 1
ATOM 1737 O O . PHE B 1 22 ? -8.047 12.508 19.75 1 98.75 22 PHE B O 1
ATOM 1744 N N . GLU B 1 23 ? -6.836 13.383 21.328 1 98.5 23 GLU B N 1
ATOM 1745 C CA . GLU B 1 23 ? -7.738 14.508 21.547 1 98.5 23 GLU B CA 1
ATOM 1746 C C . GLU B 1 23 ? -7.875 15.367 20.297 1 98.5 23 GLU B C 1
ATOM 1748 O O . GLU B 1 23 ? -8.977 15.789 19.938 1 98.5 23 GLU B O 1
ATOM 1753 N N . TYR B 1 24 ? -6.777 15.57 19.688 1 98.62 24 TYR B N 1
ATOM 1754 C CA . TYR B 1 24 ? -6.746 16.328 18.438 1 98.62 24 TYR B CA 1
ATOM 1755 C C . TYR B 1 24 ? -7.609 15.664 17.375 1 98.62 24 TYR B C 1
ATOM 1757 O O . TYR B 1 24 ? -8.43 16.312 16.734 1 98.62 24 TYR B O 1
ATOM 1765 N N . LEU B 1 25 ? -7.465 14.328 17.25 1 98.5 25 LEU B N 1
ATOM 1766 C CA . LEU B 1 25 ? -8.266 13.594 16.281 1 98.5 25 LEU B CA 1
ATOM 1767 C C . LEU B 1 25 ? -9.758 13.734 16.594 1 98.5 25 LEU B C 1
ATOM 1769 O O . LEU B 1 25 ? -10.57 13.898 15.68 1 98.5 25 LEU B O 1
ATOM 1773 N N . GLN B 1 26 ? -10.062 13.742 17.828 1 98.19 26 GLN B N 1
ATOM 1774 C CA . GLN B 1 26 ? -11.469 13.859 18.219 1 98.19 26 GLN B CA 1
ATOM 1775 C C . GLN B 1 26 ? -12.031 15.219 17.844 1 98.19 26 GLN B C 1
ATOM 1777 O O . GLN B 1 26 ? -13.211 15.336 17.484 1 98.19 26 GLN B O 1
ATOM 1782 N N . ILE B 1 27 ? -11.195 16.188 17.875 1 97.06 27 ILE B N 1
ATOM 1783 C CA . ILE B 1 27 ? -11.609 17.531 17.5 1 97.06 27 ILE B CA 1
ATOM 1784 C C . ILE B 1 27 ? -11.914 17.594 16.016 1 97.06 27 ILE B C 1
ATOM 1786 O O . ILE B 1 27 ? -12.844 18.281 15.578 1 97.06 27 ILE B O 1
ATOM 1790 N N . LEU B 1 28 ? -11.195 16.781 15.25 1 97.94 28 LEU B N 1
ATOM 1791 C CA . LEU B 1 28 ? -11.32 16.797 13.797 1 97.94 28 LEU B CA 1
ATOM 1792 C C . LEU B 1 28 ? -12.5 15.945 13.344 1 97.94 28 LEU B C 1
ATOM 1794 O O . LEU B 1 28 ? -12.961 16.078 12.211 1 97.94 28 LEU B O 1
ATOM 1798 N N . LYS B 1 29 ? -12.938 15.109 14.18 1 96.5 29 LYS B N 1
ATOM 1799 C CA . LYS B 1 29 ? -13.836 14 13.859 1 96.5 29 LYS B CA 1
ATOM 1800 C C . LYS B 1 29 ? -15.047 14.484 13.062 1 96.5 29 LYS B C 1
ATOM 1802 O O . LYS B 1 29 ? -15.406 13.883 12.055 1 96.5 29 LYS B O 1
ATOM 1807 N N . ASP B 1 30 ? -15.633 15.625 13.406 1 93.06 30 ASP B N 1
ATOM 1808 C CA . ASP B 1 30 ? -16.875 16.031 12.773 1 93.06 30 ASP B CA 1
ATOM 1809 C C . ASP B 1 30 ? -16.656 17.266 11.883 1 93.06 30 ASP B C 1
ATOM 1811 O O . ASP B 1 30 ? -17.625 17.875 11.414 1 93.06 30 ASP B O 1
ATOM 1815 N N . ASP B 1 31 ? -15.422 17.625 11.719 1 96.88 31 ASP B N 1
ATOM 1816 C CA . ASP B 1 31 ? -15.078 18.656 10.742 1 96.88 31 ASP B CA 1
ATOM 1817 C C . ASP B 1 31 ? -15.273 18.156 9.32 1 96.88 31 ASP B C 1
ATOM 1819 O O . ASP B 1 31 ? -14.586 17.219 8.891 1 96.88 31 ASP B O 1
ATOM 1823 N N . PRO B 1 32 ? -16.172 18.734 8.555 1 95.25 32 PRO B N 1
ATOM 1824 C CA . PRO B 1 32 ? -16.469 18.219 7.215 1 95.25 32 PRO B CA 1
ATOM 1825 C C . PRO B 1 32 ? -15.289 18.359 6.254 1 95.25 32 PRO B C 1
ATOM 1827 O O . PRO B 1 32 ? -15.258 17.703 5.207 1 95.25 32 PRO B O 1
ATOM 1830 N N . ASP B 1 33 ? -14.305 19.156 6.676 1 96 33 ASP B N 1
ATOM 1831 C CA . ASP B 1 33 ? -13.156 19.375 5.797 1 96 33 ASP B CA 1
ATOM 1832 C C . ASP B 1 33 ? -11.953 18.547 6.242 1 96 33 ASP B C 1
ATOM 1834 O O . ASP B 1 33 ? -10.859 18.688 5.688 1 96 33 ASP B O 1
ATOM 1838 N N . ASN B 1 34 ? -12.219 17.75 7.258 1 97.06 34 ASN B N 1
ATOM 1839 C CA . ASN B 1 34 ? -11.18 16.828 7.699 1 97.06 34 ASN B CA 1
ATOM 1840 C C . ASN B 1 34 ? -11.195 15.539 6.891 1 97.06 34 ASN B C 1
ATOM 1842 O O . ASN B 1 34 ? -12.258 15 6.59 1 97.06 34 ASN B O 1
ATOM 1846 N N . TYR B 1 35 ? -10.031 15.062 6.586 1 97.94 35 TYR B N 1
ATOM 1847 C CA . TYR B 1 35 ? -9.938 13.797 5.863 1 97.94 35 TYR B CA 1
ATOM 1848 C C . TYR B 1 35 ? -8.883 12.891 6.488 1 97.94 35 TYR B C 1
ATOM 1850 O O . TYR B 1 35 ? -8.18 12.164 5.781 1 97.94 35 TYR B O 1
ATOM 1858 N N . THR B 1 36 ? -8.656 13.039 7.801 1 96.5 36 THR B N 1
ATOM 1859 C CA . THR B 1 36 ? -7.852 12.062 8.523 1 96.5 36 THR B CA 1
ATOM 1860 C C . THR B 1 36 ? -8.609 10.742 8.68 1 96.5 36 THR B C 1
ATOM 1862 O O . THR B 1 36 ? -9.766 10.641 8.273 1 96.5 36 THR B O 1
ATOM 1865 N N . ILE B 1 37 ? -7.988 9.805 9.281 1 96.31 37 ILE B N 1
ATOM 1866 C CA . ILE B 1 37 ? -8.531 8.461 9.438 1 96.31 37 ILE B CA 1
ATOM 1867 C C . ILE B 1 37 ? -9.836 8.523 10.227 1 96.31 37 ILE B C 1
ATOM 1869 O O . ILE B 1 37 ? -10.75 7.723 9.992 1 96.31 37 ILE B O 1
ATOM 1873 N N . ILE B 1 38 ? -10 9.508 11.102 1 97.69 38 ILE B N 1
ATOM 1874 C CA . ILE B 1 38 ? -11.141 9.547 12.016 1 97.69 38 ILE B CA 1
ATOM 1875 C C . ILE B 1 38 ? -12.406 9.898 11.242 1 97.69 38 ILE B C 1
ATOM 1877 O O . ILE B 1 38 ? -13.523 9.711 11.75 1 97.69 38 ILE B O 1
ATOM 1881 N N . ARG B 1 39 ? -12.25 10.477 10.062 1 97.62 39 ARG B N 1
ATOM 1882 C CA . ARG B 1 39 ? -13.406 10.711 9.211 1 97.62 39 ARG B CA 1
ATOM 1883 C C . ARG B 1 39 ? -14.07 9.391 8.812 1 97.62 39 ARG B C 1
ATOM 1885 O O . ARG B 1 39 ? -15.297 9.328 8.664 1 97.62 39 ARG B O 1
ATOM 1892 N N . TYR B 1 40 ? -13.297 8.328 8.703 1 98.31 40 TYR B N 1
ATOM 1893 C CA . TYR B 1 40 ? -13.75 7.121 8.023 1 98.31 40 TYR B CA 1
ATOM 1894 C C . TYR B 1 40 ? -14.094 6.027 9.023 1 98.31 40 TYR B C 1
ATOM 1896 O O . TYR B 1 40 ? -14.898 5.141 8.734 1 98.31 40 TYR B O 1
ATOM 1904 N N . GLU B 1 41 ? -13.445 6.066 10.133 1 98.12 41 GLU B N 1
ATOM 1905 C CA . GLU B 1 41 ? -13.625 5.059 11.172 1 98.12 41 GLU B CA 1
ATOM 1906 C C . GLU B 1 41 ? -13.375 5.645 12.562 1 98.12 41 GLU B C 1
ATOM 1908 O O . GLU B 1 41 ? -12.492 6.484 12.734 1 98.12 41 GLU B O 1
ATOM 1913 N N . ASP B 1 42 ? -14.102 5.195 13.539 1 97.69 42 ASP B N 1
ATOM 1914 C CA . ASP B 1 42 ? -13.852 5.641 14.906 1 97.69 42 ASP B CA 1
ATOM 1915 C C . ASP B 1 42 ? -12.461 5.211 15.375 1 97.69 42 ASP B C 1
ATOM 1917 O O . ASP B 1 42 ? -12.023 4.098 15.086 1 97.69 42 ASP B O 1
ATOM 1921 N N . VAL B 1 43 ? -11.836 6.121 16.016 1 97.81 43 VAL B N 1
ATOM 1922 C CA . VAL B 1 43 ? -10.508 5.871 16.547 1 97.81 43 VAL B CA 1
ATOM 1923 C C . VAL B 1 43 ? -10.555 5.895 18.078 1 97.81 43 VAL B C 1
ATOM 1925 O O . VAL B 1 43 ? -11.086 6.836 18.672 1 97.81 43 VAL B O 1
ATOM 1928 N N . LYS B 1 44 ? -10.094 4.84 18.688 1 97.81 44 LYS B N 1
ATOM 1929 C CA . LYS B 1 44 ? -9.953 4.789 20.141 1 97.81 44 LYS B CA 1
ATOM 1930 C C . LYS B 1 44 ? -8.516 5.098 20.562 1 97.81 44 LYS B C 1
ATOM 1932 O O . LYS B 1 44 ? -7.594 5.016 19.75 1 97.81 44 LYS B O 1
ATOM 1937 N N . LEU B 1 45 ? -8.383 5.535 21.781 1 98.12 45 LEU B N 1
ATOM 1938 C CA . LEU B 1 45 ? -7.055 5.832 22.312 1 98.12 45 LEU B CA 1
ATOM 1939 C C . LEU B 1 45 ? -6.129 4.629 22.156 1 98.12 45 LEU B C 1
ATOM 1941 O O . LEU B 1 45 ? -4.938 4.789 21.875 1 98.12 45 LEU B O 1
ATOM 1945 N N . GLU B 1 46 ? -6.652 3.422 22.297 1 97.5 46 GLU B N 1
ATOM 1946 C CA . GLU B 1 46 ? -5.871 2.197 22.156 1 97.5 46 GLU B CA 1
ATOM 1947 C C . GLU B 1 46 ? -5.273 2.064 20.766 1 97.5 46 GLU B C 1
ATOM 1949 O O . GLU B 1 46 ? -4.164 1.549 20.609 1 97.5 46 GLU B O 1
ATOM 1954 N N . ASN B 1 47 ? -6.004 2.518 19.734 1 96.88 47 ASN B N 1
ATOM 1955 C CA . ASN B 1 47 ? -5.496 2.512 18.375 1 96.88 47 ASN B CA 1
ATOM 1956 C C . ASN B 1 47 ? -4.281 3.426 18.219 1 96.88 47 ASN B C 1
ATOM 1958 O O . ASN B 1 47 ? -3.307 3.066 17.562 1 96.88 47 ASN B O 1
ATOM 1962 N N . VAL B 1 48 ? -4.328 4.594 18.875 1 97.88 48 VAL B N 1
ATOM 1963 C CA . VAL B 1 48 ? -3.26 5.582 18.812 1 97.88 48 VAL B CA 1
ATOM 1964 C C . VAL B 1 48 ? -2.021 5.059 19.531 1 97.88 48 VAL B C 1
ATOM 1966 O O . VAL B 1 48 ? -0.896 5.25 19.062 1 97.88 48 VAL B O 1
ATOM 1969 N N . LYS B 1 49 ? -2.227 4.379 20.594 1 96.81 49 LYS B N 1
ATOM 1970 C CA . LYS B 1 49 ? -1.122 3.84 21.391 1 96.81 49 LYS B CA 1
ATOM 1971 C C . LYS B 1 49 ? -0.395 2.732 20.625 1 96.81 49 LYS B C 1
ATOM 1973 O O . LYS B 1 49 ? 0.741 2.389 20.969 1 96.81 49 LYS B O 1
ATOM 1978 N N . LYS B 1 50 ? -0.992 2.199 19.641 1 95.44 50 LYS B N 1
ATOM 1979 C CA . LYS B 1 50 ? -0.406 1.104 18.875 1 95.44 50 LYS B CA 1
ATOM 1980 C C . LYS B 1 50 ? 0.441 1.634 17.719 1 95.44 50 LYS B C 1
ATOM 1982 O O . LYS B 1 50 ? 1.111 0.862 17.031 1 95.44 50 LYS B O 1
ATOM 1987 N N . ILE B 1 51 ? 0.366 2.959 17.531 1 96.12 51 ILE B N 1
ATOM 1988 C CA . ILE B 1 51 ? 1.207 3.557 16.5 1 96.12 51 ILE B CA 1
ATOM 1989 C C . ILE B 1 51 ? 2.674 3.232 16.781 1 96.12 51 ILE B C 1
ATOM 1991 O O . ILE B 1 51 ? 3.123 3.299 17.922 1 96.12 51 ILE B O 1
ATOM 1995 N N . LYS B 1 52 ? 3.381 2.795 15.719 1 95.88 52 LYS B N 1
ATOM 1996 C CA . LYS B 1 52 ? 4.824 2.607 15.82 1 95.88 52 LYS B CA 1
ATOM 1997 C C . LYS B 1 52 ? 5.566 3.918 15.578 1 95.88 52 LYS B C 1
ATOM 1999 O O . LYS B 1 52 ? 6.164 4.117 14.523 1 95.88 52 LYS B O 1
ATOM 2004 N N . TRP B 1 53 ? 5.711 4.695 16.578 1 95.81 53 TRP B N 1
ATOM 2005 C CA . TRP B 1 53 ? 6.148 6.086 16.5 1 95.81 53 TRP B CA 1
ATOM 2006 C C . TRP B 1 53 ? 7.586 6.176 16 1 95.81 53 TRP B C 1
ATOM 2008 O O . TRP B 1 53 ? 7.965 7.156 15.352 1 95.81 53 TRP B O 1
ATOM 2018 N N . ASN B 1 54 ? 8.367 5.148 16.234 1 93.31 54 ASN B N 1
ATOM 2019 C CA . ASN B 1 54 ? 9.758 5.156 15.789 1 93.31 54 ASN B CA 1
ATOM 2020 C C . ASN B 1 54 ? 9.875 4.809 14.305 1 93.31 54 ASN B C 1
ATOM 2022 O O . ASN B 1 54 ? 10.68 5.406 13.586 1 93.31 54 ASN B O 1
ATOM 2026 N N . ASP B 1 55 ? 9.039 3.846 13.852 1 95.38 55 ASP B N 1
ATOM 2027 C CA . ASP B 1 55 ? 9.062 3.408 12.461 1 95.38 55 ASP B CA 1
ATOM 2028 C C . ASP B 1 55 ? 8.305 4.387 11.562 1 95.38 55 ASP B C 1
ATOM 2030 O O . ASP B 1 55 ? 8.625 4.523 10.383 1 95.38 55 ASP B O 1
ATOM 2034 N N . ASN B 1 56 ? 7.352 5 12.211 1 97.81 56 ASN B N 1
ATOM 2035 C CA . ASN B 1 56 ? 6.492 5.953 11.523 1 97.81 56 ASN B CA 1
ATOM 2036 C C . ASN B 1 56 ? 6.484 7.312 12.211 1 97.81 56 ASN B C 1
ATOM 2038 O O . ASN B 1 56 ? 5.531 7.652 12.914 1 97.81 56 ASN B O 1
ATOM 2042 N N . PRO B 1 57 ? 7.492 8.078 12.008 1 97.88 57 PRO B N 1
ATOM 2043 C CA . PRO B 1 57 ? 7.645 9.344 12.734 1 97.88 57 PRO B CA 1
ATOM 2044 C C . PRO B 1 57 ? 6.43 10.258 12.586 1 97.88 57 PRO B C 1
ATOM 2046 O O . PRO B 1 57 ? 5.84 10.336 11.508 1 97.88 57 PRO B O 1
ATOM 2049 N N . MET B 1 58 ? 6.113 10.852 13.672 1 98.38 58 MET B N 1
ATOM 2050 C CA . MET B 1 58 ? 5.02 11.812 13.773 1 98.38 58 MET B CA 1
ATOM 2051 C C . MET B 1 58 ? 5.535 13.18 14.203 1 98.38 58 MET B C 1
ATOM 2053 O O . MET B 1 58 ? 6.258 13.297 15.195 1 98.38 58 MET B O 1
ATOM 2057 N N . PHE B 1 59 ? 5.199 14.188 13.414 1 98.25 59 PHE B N 1
ATOM 2058 C CA . PHE B 1 59 ? 5.492 15.578 13.75 1 98.25 59 PHE B CA 1
ATOM 2059 C C . PHE B 1 59 ? 4.211 16.344 14.07 1 98.25 59 PHE B C 1
ATOM 2061 O O . PHE B 1 59 ? 3.254 16.297 13.297 1 98.25 59 PHE B O 1
ATOM 2068 N N . LEU B 1 60 ? 4.234 16.953 15.227 1 98.25 60 LEU B N 1
ATOM 2069 C CA . LEU B 1 60 ? 3.051 17.672 15.68 1 98.25 60 LEU B CA 1
ATOM 2070 C C . LEU B 1 60 ? 3.336 19.156 15.805 1 98.25 60 LEU B C 1
ATOM 2072 O O . LEU B 1 60 ? 4.414 19.562 16.25 1 98.25 60 LEU B O 1
ATOM 2076 N N . ALA B 1 61 ? 2.42 19.938 15.344 1 97.88 61 ALA B N 1
ATOM 2077 C CA . ALA B 1 61 ? 2.379 21.359 15.711 1 97.88 61 ALA B CA 1
ATOM 2078 C C . ALA B 1 61 ? 1.604 21.562 17.016 1 97.88 61 ALA B C 1
ATOM 2080 O O . ALA B 1 61 ? 0.482 21.062 17.156 1 97.88 61 ALA B O 1
ATOM 2081 N N . VAL B 1 62 ? 2.209 22.234 17.938 1 97.38 62 VAL B N 1
ATOM 2082 C CA . VAL B 1 62 ? 1.611 22.406 19.25 1 97.38 62 VAL B CA 1
ATOM 2083 C C . VAL B 1 62 ? 1.523 23.906 19.594 1 97.38 62 VAL B C 1
ATOM 2085 O O . VAL B 1 62 ? 2.498 24.641 19.422 1 97.38 62 VAL B O 1
ATOM 2088 N N . ALA B 1 63 ? 0.344 24.328 19.953 1 95.12 63 ALA B N 1
ATOM 2089 C CA . ALA B 1 63 ? 0.077 25.672 20.469 1 95.12 63 ALA B CA 1
ATOM 2090 C C . ALA B 1 63 ? -0.711 25.625 21.766 1 95.12 63 ALA B C 1
ATOM 2092 O O . ALA B 1 63 ? -1.753 24.969 21.844 1 95.12 63 ALA B O 1
ATOM 2093 N N . GLU B 1 64 ? -0.198 26.281 22.844 1 92.94 64 GLU B N 1
ATOM 2094 C CA . GLU B 1 64 ? -0.857 26.312 24.141 1 92.94 64 GLU B CA 1
ATOM 2095 C C . GLU B 1 64 ? -1.153 24.906 24.656 1 92.94 64 GLU B C 1
ATOM 2097 O O . GLU B 1 64 ? -2.281 24.609 25.047 1 92.94 64 GLU B O 1
ATOM 2102 N N . GLU B 1 65 ? -0.315 23.969 24.406 1 92.69 65 GLU B N 1
ATOM 2103 C CA . GLU B 1 65 ? -0.302 22.609 24.922 1 92.69 65 GLU B CA 1
ATOM 2104 C C . GLU B 1 65 ? -1.318 21.734 24.203 1 92.69 65 GLU B C 1
ATOM 2106 O O . GLU B 1 65 ? -1.638 20.625 24.656 1 92.69 65 GLU B O 1
ATOM 2111 N N . LYS B 1 66 ? -1.751 22.266 23.094 1 96.75 66 LYS B N 1
ATOM 2112 C CA . LYS B 1 66 ? -2.686 21.484 22.281 1 96.75 66 LYS B CA 1
ATOM 2113 C C . LYS B 1 66 ? -2.102 21.188 20.906 1 96.75 66 LYS B C 1
ATOM 2115 O O . LYS B 1 66 ? -1.449 22.047 20.297 1 96.75 66 LYS B O 1
ATOM 2120 N N . VAL B 1 67 ? -2.369 20 20.453 1 98.38 67 VAL B N 1
ATOM 2121 C CA . VAL B 1 67 ? -1.996 19.656 19.094 1 98.38 67 VAL B CA 1
ATOM 2122 C C . VAL B 1 67 ? -2.926 20.375 18.109 1 98.38 67 VAL B C 1
ATOM 2124 O O . VAL B 1 67 ? -4.148 20.344 18.266 1 98.38 67 VAL B O 1
ATOM 2127 N N . ILE B 1 68 ? -2.332 21.031 17.078 1 97.94 68 ILE B N 1
ATOM 2128 C CA . ILE B 1 68 ? -3.154 21.766 16.125 1 97.94 68 ILE B CA 1
ATOM 2129 C C . ILE B 1 68 ? -2.803 21.344 14.703 1 97.94 68 ILE B C 1
ATOM 2131 O O . ILE B 1 68 ? -3.361 21.875 13.734 1 97.94 68 ILE B O 1
ATOM 2135 N N . GLY B 1 69 ? -1.918 20.406 14.5 1 98.31 69 GLY B N 1
ATOM 2136 C CA . GLY B 1 69 ? -1.514 19.875 13.211 1 98.31 69 GLY B CA 1
ATOM 2137 C C . GLY B 1 69 ? -0.645 18.625 13.32 1 98.31 69 GLY B C 1
ATOM 2138 O O . GLY B 1 69 ? -0.01 18.406 14.352 1 98.31 69 GLY B O 1
ATOM 2139 N N . SER B 1 70 ? -0.621 17.875 12.305 1 98.69 70 SER B N 1
ATOM 2140 C CA . SER B 1 70 ? 0.158 16.641 12.336 1 98.69 70 SER B CA 1
ATOM 2141 C C . SER B 1 70 ? 0.638 16.266 10.938 1 98.69 70 SER B C 1
ATOM 2143 O O . SER B 1 70 ? -0.053 16.516 9.945 1 98.69 70 SER B O 1
ATOM 2145 N N . VAL B 1 71 ? 1.801 15.734 10.867 1 98.62 71 VAL B N 1
ATOM 2146 C CA . VAL B 1 71 ? 2.363 15.047 9.711 1 98.62 71 VAL B CA 1
ATOM 2147 C C . VAL B 1 71 ? 2.941 13.703 10.141 1 98.62 71 VAL B C 1
ATOM 2149 O O . VAL B 1 71 ? 3.762 13.633 11.055 1 98.62 71 VAL B O 1
ATOM 2152 N N . GLN B 1 72 ? 2.492 12.711 9.555 1 98.62 72 GLN B N 1
ATOM 2153 C CA . GLN B 1 72 ? 3.055 11.383 9.797 1 98.62 72 GLN B CA 1
ATOM 2154 C C . GLN B 1 72 ? 3.711 10.828 8.539 1 98.62 72 GLN B C 1
ATOM 2156 O O . GLN B 1 72 ? 3.168 10.953 7.438 1 98.62 72 GLN B O 1
ATOM 2161 N N . LEU B 1 73 ? 4.848 10.297 8.695 1 98.62 73 LEU B N 1
ATOM 2162 C CA . LEU B 1 73 ? 5.555 9.586 7.633 1 98.62 73 LEU B CA 1
ATOM 2163 C C . LEU B 1 73 ? 5.551 8.086 7.887 1 98.62 73 LEU B C 1
ATOM 2165 O O . LEU B 1 73 ? 6.301 7.59 8.734 1 98.62 73 LEU B O 1
ATOM 2169 N N . ILE B 1 74 ? 4.691 7.379 7.164 1 98.19 74 ILE B N 1
ATOM 2170 C CA . ILE B 1 74 ? 4.547 5.938 7.32 1 98.19 74 ILE B CA 1
ATOM 2171 C C . ILE B 1 74 ? 5.52 5.219 6.387 1 98.19 74 ILE B C 1
ATOM 2173 O O . ILE B 1 74 ? 5.371 5.273 5.164 1 98.19 74 ILE B O 1
ATOM 2177 N N . ARG B 1 75 ? 6.461 4.492 6.984 1 97.69 75 ARG B N 1
ATOM 2178 C CA . ARG B 1 75 ? 7.531 3.895 6.195 1 97.69 75 ARG B CA 1
ATOM 2179 C C . ARG B 1 75 ? 7.27 2.414 5.949 1 97.69 75 ARG B C 1
ATOM 2181 O O . ARG B 1 75 ? 6.613 1.753 6.754 1 97.69 75 ARG B O 1
ATOM 2188 N N . GLY B 1 76 ? 7.734 1.909 4.828 1 96.75 76 GLY B N 1
ATOM 2189 C CA . GLY B 1 76 ? 7.664 0.489 4.527 1 96.75 76 GLY B CA 1
ATOM 2190 C C . GLY B 1 76 ? 6.258 0.011 4.215 1 96.75 76 GLY B C 1
ATOM 2191 O O . GLY B 1 76 ? 5.941 -1.164 4.41 1 96.75 76 GLY B O 1
ATOM 2192 N N . LYS B 1 77 ? 5.422 0.875 3.789 1 96.44 77 LYS B N 1
ATOM 2193 C CA . LYS B 1 77 ? 3.994 0.603 3.656 1 96.44 77 LYS B CA 1
ATOM 2194 C C . LYS B 1 77 ? 3.734 -0.471 2.604 1 96.44 77 LYS B C 1
ATOM 2196 O O . LYS B 1 77 ? 2.801 -1.266 2.736 1 96.44 77 LYS B O 1
ATOM 2201 N N . TYR B 1 78 ? 4.543 -0.538 1.669 1 97.44 78 TYR B N 1
ATOM 2202 C CA . TYR B 1 78 ? 4.188 -1.346 0.508 1 97.44 78 TYR B CA 1
ATOM 2203 C C . TYR B 1 78 ? 4.992 -2.641 0.477 1 97.44 78 TYR B C 1
ATOM 2205 O O . TYR B 1 78 ? 4.477 -3.689 0.087 1 97.44 78 TYR B O 1
ATOM 2213 N N . PHE B 1 79 ? 6.262 -2.537 0.961 1 97.38 79 PHE B N 1
ATOM 2214 C CA . PHE B 1 79 ? 7.098 -3.719 0.809 1 97.38 79 PHE B CA 1
ATOM 2215 C C . PHE B 1 79 ? 7.844 -4.027 2.102 1 97.38 79 PHE B C 1
ATOM 2217 O O . PHE B 1 79 ? 8.703 -4.91 2.137 1 97.38 79 PHE B O 1
ATOM 2224 N N . GLY B 1 80 ? 7.504 -3.285 3.146 1 96.5 80 GLY B N 1
ATOM 2225 C CA . GLY B 1 80 ? 8.203 -3.455 4.41 1 96.5 80 GLY B CA 1
ATOM 2226 C C . GLY B 1 80 ? 9.383 -2.518 4.57 1 96.5 80 GLY B C 1
ATOM 2227 O O . GLY B 1 80 ? 9.984 -2.092 3.58 1 96.5 80 GLY B O 1
ATOM 2228 N N . LEU B 1 81 ? 9.742 -2.283 5.766 1 97 81 LEU B N 1
ATOM 2229 C CA . LEU B 1 81 ? 10.75 -1.277 6.078 1 97 81 LEU B CA 1
ATOM 2230 C C . LEU B 1 81 ? 12.125 -1.7 5.562 1 97 81 LEU B C 1
ATOM 2232 O O . LEU B 1 81 ? 12.922 -0.858 5.141 1 97 81 LEU B O 1
ATOM 2236 N N . ASN B 1 82 ? 12.391 -3.01 5.543 1 97 82 ASN B N 1
ATOM 2237 C CA . ASN B 1 82 ? 13.688 -3.496 5.074 1 97 82 ASN B CA 1
ATOM 2238 C C . ASN B 1 82 ? 13.914 -3.154 3.605 1 97 82 ASN B C 1
ATOM 2240 O O . ASN B 1 82 ? 15.023 -2.777 3.217 1 97 82 ASN B O 1
ATOM 2244 N N . LYS B 1 83 ? 12.82 -3.191 2.855 1 98.25 83 LYS B N 1
ATOM 2245 C CA . LYS B 1 83 ? 12.961 -3.02 1.411 1 98.25 83 LYS B CA 1
ATOM 2246 C C . LYS B 1 83 ? 12.523 -1.623 0.979 1 98.25 83 LYS B C 1
ATOM 2248 O O . LYS B 1 83 ? 12.617 -1.274 -0.199 1 98.25 83 LYS B O 1
ATOM 2253 N N . GLN B 1 84 ? 12.102 -0.854 1.919 1 97.94 84 GLN B N 1
ATOM 2254 C CA . GLN B 1 84 ? 11.594 0.465 1.561 1 97.94 84 GLN B CA 1
ATOM 2255 C C . GLN B 1 84 ? 11.93 1.495 2.635 1 97.94 84 GLN B C 1
ATOM 2257 O O . GLN B 1 84 ? 11.055 2.25 3.072 1 97.94 84 GLN B O 1
ATOM 2262 N N . PRO B 1 85 ? 13.18 1.54 3.123 1 96.88 85 PRO B N 1
ATOM 2263 C CA . PRO B 1 85 ? 13.547 2.561 4.105 1 96.88 85 PRO B CA 1
ATOM 2264 C C . PRO B 1 85 ? 13.523 3.975 3.527 1 96.88 85 PRO B C 1
ATOM 2266 O O . PRO B 1 85 ? 13.461 4.953 4.277 1 96.88 85 PRO B O 1
ATOM 2269 N N . HIS B 1 86 ? 13.547 4.113 2.199 1 98.56 86 HIS B N 1
ATOM 2270 C CA . HIS B 1 86 ? 13.688 5.387 1.5 1 98.56 86 HIS B CA 1
ATOM 2271 C C . HIS B 1 86 ? 12.336 5.91 1.031 1 98.56 86 HIS B C 1
ATOM 2273 O O . HIS B 1 86 ? 12.273 6.91 0.308 1 98.56 86 HIS B O 1
ATOM 2279 N N . VAL B 1 87 ? 11.258 5.211 1.358 1 98.81 87 VAL B N 1
ATOM 2280 C CA . VAL B 1 87 ? 9.914 5.598 0.933 1 98.81 87 VAL B CA 1
ATOM 2281 C C . VAL B 1 87 ? 9.023 5.781 2.154 1 98.81 87 VAL B C 1
ATOM 2283 O O . VAL B 1 87 ? 9.062 4.977 3.088 1 98.81 87 VAL B O 1
ATOM 2286 N N . ALA B 1 88 ? 8.219 6.832 2.146 1 98.75 88 ALA B N 1
ATOM 2287 C CA . ALA B 1 88 ? 7.223 7.031 3.191 1 98.75 88 ALA B CA 1
ATOM 2288 C C . ALA B 1 88 ? 5.91 7.543 2.604 1 98.75 88 ALA B C 1
ATOM 2290 O O . ALA B 1 88 ? 5.91 8.359 1.682 1 98.75 88 ALA B O 1
ATOM 2291 N N . GLU B 1 89 ? 4.828 7.004 3.1 1 98.81 89 GLU B N 1
ATOM 2292 C CA . GLU B 1 89 ? 3.523 7.625 2.887 1 98.81 89 GLU B CA 1
ATOM 2293 C C . GLU B 1 89 ? 3.297 8.773 3.865 1 98.81 89 GLU B C 1
ATOM 2295 O O . GLU B 1 89 ? 3.533 8.633 5.066 1 98.81 89 GLU B O 1
ATOM 2300 N N . ILE B 1 90 ? 2.857 9.875 3.311 1 98.81 90 ILE B N 1
ATOM 2301 C CA . ILE B 1 90 ? 2.656 11.047 4.16 1 98.81 90 ILE B CA 1
ATOM 2302 C C . ILE B 1 90 ? 1.165 11.234 4.438 1 98.81 90 ILE B C 1
ATOM 2304 O O . ILE B 1 90 ? 0.332 11.031 3.549 1 98.81 90 ILE B O 1
ATOM 2308 N N . ALA B 1 91 ? 0.811 11.461 5.641 1 98.56 91 ALA B N 1
ATOM 2309 C CA . ALA B 1 91 ? -0.507 11.891 6.102 1 98.56 91 ALA B CA 1
ATOM 2310 C C . ALA B 1 91 ? -0.407 13.156 6.941 1 98.56 91 ALA B C 1
ATOM 2312 O O . ALA B 1 91 ? 0.518 13.312 7.742 1 98.56 91 ALA B O 1
ATOM 2313 N N . TYR B 1 92 ? -1.342 14.078 6.707 1 98.75 92 TYR B N 1
ATOM 2314 C CA . TYR B 1 92 ? -1.229 15.336 7.449 1 98.75 92 TYR B CA 1
ATOM 2315 C C . TYR B 1 92 ? -2.6 15.961 7.668 1 98.75 92 TYR B C 1
ATOM 2317 O O . TYR B 1 92 ? -3.557 15.641 6.961 1 98.75 92 TYR B O 1
ATOM 2325 N N . SER B 1 93 ? -2.658 16.797 8.633 1 98.56 93 SER B N 1
ATOM 2326 C CA . SER B 1 93 ? -3.875 17.531 8.969 1 98.56 93 SER B CA 1
ATOM 2327 C C . SER B 1 93 ? -3.555 18.797 9.742 1 98.56 93 SER B C 1
ATOM 2329 O O . SER B 1 93 ? -2.518 18.891 10.398 1 98.56 93 SER B O 1
ATOM 2331 N N . ILE B 1 94 ? -4.387 19.75 9.594 1 98.12 94 ILE B N 1
ATOM 2332 C CA . ILE B 1 94 ? -4.316 21 10.328 1 98.12 94 ILE B CA 1
ATOM 2333 C C . ILE B 1 94 ? -5.68 21.312 10.938 1 98.12 94 ILE B C 1
ATOM 2335 O O . ILE B 1 94 ? -6.711 21.156 10.281 1 98.12 94 ILE B O 1
ATOM 2339 N N . ALA B 1 95 ? -5.676 21.75 12.164 1 97.31 95 ALA B N 1
ATOM 2340 C CA . ALA B 1 95 ? -6.91 22.219 12.797 1 97.31 95 ALA B CA 1
ATOM 2341 C C . ALA B 1 95 ? -7.543 23.344 11.992 1 97.31 95 ALA B C 1
ATOM 2343 O O . ALA B 1 95 ? -6.836 24.188 11.438 1 97.31 95 ALA B O 1
ATOM 2344 N N . LYS B 1 96 ? -8.797 23.344 12.047 1 96.69 96 LYS B N 1
ATOM 2345 C CA . LYS B 1 96 ? -9.594 24.25 11.219 1 96.69 96 LYS B CA 1
ATOM 2346 C C . LYS B 1 96 ? -9.125 25.688 11.352 1 96.69 96 LYS B C 1
ATOM 2348 O O . LYS B 1 96 ? -8.883 26.359 10.352 1 96.69 96 LYS B O 1
ATOM 2353 N N . GLU B 1 97 ? -8.852 26.125 12.547 1 93.56 97 GLU B N 1
ATOM 2354 C CA . GLU B 1 97 ? -8.531 27.516 12.836 1 93.56 97 GLU B CA 1
ATOM 2355 C C . GLU B 1 97 ? -7.172 27.906 12.258 1 93.56 97 GLU B C 1
ATOM 2357 O O . GLU B 1 97 ? -6.867 29.094 12.094 1 93.56 97 GLU B O 1
ATOM 2362 N N . PHE B 1 98 ? -6.406 26.969 11.883 1 94.69 98 PHE B N 1
ATOM 2363 C CA . PHE B 1 98 ? -5.035 27.25 11.477 1 94.69 98 PHE B CA 1
ATOM 2364 C C . PHE B 1 98 ? -4.832 26.938 10 1 94.69 98 PHE B C 1
ATOM 2366 O O . PHE B 1 98 ? -3.717 27.047 9.484 1 94.69 98 PHE B O 1
ATOM 2373 N N . ARG B 1 99 ? -5.859 26.562 9.297 1 96.12 99 ARG B N 1
ATOM 2374 C CA . ARG B 1 99 ? -5.77 26.25 7.879 1 96.12 99 ARG B CA 1
ATOM 2375 C C . ARG B 1 99 ? -5.586 27.5 7.039 1 96.12 99 ARG B C 1
ATOM 2377 O O . ARG B 1 99 ? -6.043 28.578 7.422 1 96.12 99 ARG B O 1
ATOM 2384 N N . GLY B 1 100 ? -4.875 27.344 5.996 1 93.94 100 GLY B N 1
ATOM 2385 C CA . GLY B 1 100 ? -4.703 28.422 5.047 1 93.94 100 GLY B CA 1
ATOM 2386 C C . GLY B 1 100 ? -3.674 29.453 5.492 1 93.94 100 GLY B C 1
ATOM 2387 O O . GLY B 1 100 ? -3.539 30.516 4.879 1 93.94 100 GLY B O 1
ATOM 2388 N N . LYS B 1 101 ? -2.928 29.141 6.551 1 92.88 101 LYS B N 1
ATOM 2389 C CA . LYS B 1 101 ? -1.999 30.109 7.133 1 92.88 101 LYS B CA 1
ATOM 2390 C C . LYS B 1 101 ? -0.552 29.656 6.934 1 92.88 101 LYS B C 1
ATOM 2392 O O . LYS B 1 101 ? 0.361 30.203 7.559 1 92.88 101 LYS B O 1
ATOM 2397 N N . GLY B 1 102 ? -0.356 28.594 6.156 1 94.62 102 GLY B N 1
ATOM 2398 C CA . GLY B 1 102 ? 0.989 28.156 5.816 1 94.62 102 GLY B CA 1
ATOM 2399 C C . GLY B 1 102 ? 1.536 27.109 6.77 1 94.62 102 GLY B C 1
ATOM 2400 O O . GLY B 1 102 ? 2.619 26.562 6.543 1 94.62 102 GLY B O 1
ATOM 2401 N N . LEU B 1 103 ? 0.81 26.781 7.789 1 96.19 103 LEU B N 1
ATOM 2402 C CA . LEU B 1 103 ? 1.28 25.875 8.828 1 96.19 103 LEU B CA 1
ATOM 2403 C C . LEU B 1 103 ? 1.615 24.5 8.242 1 96.19 103 LEU B C 1
ATOM 2405 O O . LEU B 1 103 ? 2.613 23.891 8.625 1 96.19 103 LEU B O 1
ATOM 2409 N N . ILE B 1 104 ? 0.87 24.031 7.27 1 97.5 104 ILE B N 1
ATOM 2410 C CA . ILE B 1 104 ? 1.071 22.703 6.715 1 97.5 104 ILE B CA 1
ATOM 2411 C C . ILE B 1 104 ? 2.422 22.641 6.004 1 97.5 104 ILE B C 1
ATOM 2413 O O . ILE B 1 104 ? 3.141 21.641 6.113 1 97.5 104 ILE B O 1
ATOM 2417 N N . TYR B 1 105 ? 2.766 23.703 5.344 1 97.19 105 TYR B N 1
ATOM 2418 C CA . TYR B 1 105 ? 4.035 23.719 4.625 1 97.19 105 TYR B CA 1
ATOM 2419 C C . TYR B 1 105 ? 5.211 23.734 5.594 1 97.19 105 TYR B C 1
ATOM 2421 O O . TYR B 1 105 ? 6.211 23.047 5.367 1 97.19 105 TYR B O 1
ATOM 2429 N N . ALA B 1 106 ? 5.066 24.469 6.684 1 95.62 106 ALA B N 1
ATOM 2430 C CA . ALA B 1 106 ? 6.102 24.484 7.715 1 95.62 106 ALA B CA 1
ATOM 2431 C C . ALA B 1 106 ? 6.266 23.094 8.336 1 95.62 106 ALA B C 1
ATOM 2433 O O . ALA B 1 106 ? 7.391 22.641 8.547 1 95.62 106 ALA B O 1
ATOM 2434 N N . LEU B 1 107 ? 5.176 22.453 8.625 1 97 107 LEU B N 1
ATOM 2435 C CA . LEU B 1 107 ? 5.172 21.125 9.227 1 97 107 LEU B CA 1
ATOM 2436 C C . LEU B 1 107 ? 5.82 20.109 8.297 1 97 107 LEU B C 1
ATOM 2438 O O . LEU B 1 107 ? 6.672 19.328 8.719 1 97 107 LEU B O 1
ATOM 2442 N N . ILE B 1 108 ? 5.445 20.109 7.051 1 98 108 ILE B N 1
ATOM 2443 C CA . ILE B 1 108 ? 5.984 19.172 6.078 1 98 108 ILE B CA 1
ATOM 2444 C C . ILE B 1 108 ? 7.477 19.438 5.879 1 98 108 ILE B C 1
ATOM 2446 O O . ILE B 1 108 ? 8.273 18.5 5.82 1 98 108 ILE B O 1
ATOM 2450 N N . TYR B 1 109 ? 7.855 20.703 5.832 1 97 109 TYR B N 1
ATOM 2451 C CA . TYR B 1 109 ? 9.266 21.047 5.711 1 97 109 TYR B CA 1
ATOM 2452 C C . TYR B 1 109 ? 10.078 20.453 6.855 1 97 109 TYR B C 1
ATOM 2454 O O . TYR B 1 109 ? 11.094 19.797 6.629 1 97 109 TYR B O 1
ATOM 2462 N N . LYS B 1 110 ? 9.633 20.625 8.047 1 96.25 110 LYS B N 1
ATOM 2463 C CA . LYS B 1 110 ? 10.352 20.141 9.219 1 96.25 110 LYS B CA 1
ATOM 2464 C C . LYS B 1 110 ? 10.445 18.609 9.219 1 96.25 110 LYS B C 1
ATOM 2466 O O . LYS B 1 110 ? 11.5 18.047 9.5 1 96.25 110 LYS B O 1
ATOM 2471 N N . ALA B 1 111 ? 9.344 17.984 8.898 1 97.38 111 ALA B N 1
ATOM 2472 C CA . ALA B 1 111 ? 9.312 16.531 8.875 1 97.38 111 ALA B CA 1
ATOM 2473 C C . ALA B 1 111 ? 10.297 15.977 7.848 1 97.38 111 ALA B C 1
ATOM 2475 O O . ALA B 1 111 ? 11.102 15.102 8.164 1 97.38 111 ALA B O 1
ATOM 2476 N N . LEU B 1 112 ? 10.281 16.5 6.637 1 97.62 112 LEU B N 1
ATOM 2477 C CA . LEU B 1 112 ? 11.109 15.969 5.562 1 97.62 112 LEU B CA 1
ATOM 2478 C C . LEU B 1 112 ? 12.578 16.312 5.77 1 97.62 112 LEU B C 1
ATOM 2480 O O . LEU B 1 112 ? 13.461 15.539 5.418 1 97.62 112 LEU B O 1
ATOM 2484 N N . LYS B 1 113 ? 12.797 17.469 6.363 1 95.5 113 LYS B N 1
ATOM 2485 C CA . LYS B 1 113 ? 14.172 17.875 6.656 1 95.5 113 LYS B CA 1
ATOM 2486 C C . LYS B 1 113 ? 14.805 16.938 7.676 1 95.5 113 LYS B C 1
ATOM 2488 O O . LYS B 1 113 ?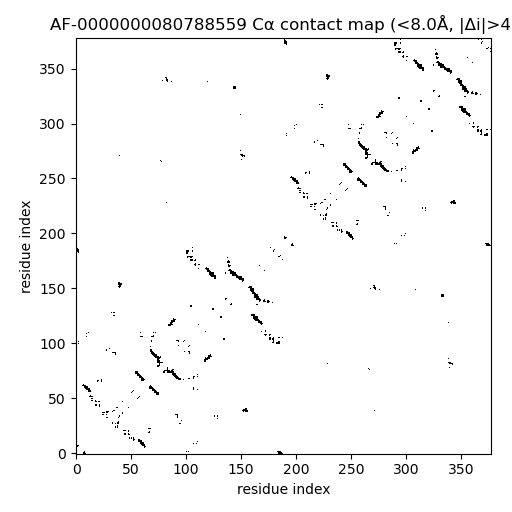 15.992 16.609 7.578 1 95.5 113 LYS B O 1
ATOM 2493 N N . GLU B 1 114 ? 14.039 16.516 8.578 1 95.44 114 GLU B N 1
ATOM 2494 C CA . GLU B 1 114 ? 14.555 15.672 9.656 1 95.44 114 GLU B CA 1
ATOM 2495 C C . GLU B 1 114 ? 14.703 14.227 9.211 1 95.44 114 GLU B C 1
ATOM 2497 O O . GLU B 1 114 ? 15.461 13.461 9.805 1 95.44 114 GLU B O 1
ATOM 2502 N N . MET B 1 115 ? 13.945 13.812 8.234 1 94.62 115 MET B N 1
ATOM 2503 C CA . MET B 1 115 ? 13.977 12.43 7.77 1 94.62 115 MET B CA 1
ATOM 2504 C C . MET B 1 115 ? 14.727 12.32 6.445 1 94.62 115 MET B C 1
ATOM 2506 O O . MET B 1 115 ? 14.141 11.93 5.43 1 94.62 115 MET B O 1
ATOM 2510 N N . HIS B 1 116 ? 15.953 12.484 6.508 1 90.56 116 HIS B N 1
ATOM 2511 C CA . HIS B 1 116 ? 16.797 12.633 5.336 1 90.56 116 HIS B CA 1
ATOM 2512 C C . HIS B 1 116 ? 16.906 11.328 4.562 1 90.56 116 HIS B C 1
ATOM 2514 O O . HIS B 1 116 ? 17.297 11.32 3.391 1 90.56 116 HIS B O 1
ATOM 2520 N N . GLU B 1 117 ? 16.625 10.234 5.184 1 95.62 117 GLU B N 1
ATOM 2521 C CA . GLU B 1 117 ? 16.75 8.93 4.531 1 95.62 117 GLU B CA 1
ATOM 2522 C C . GLU B 1 117 ? 15.617 8.695 3.547 1 95.62 117 GLU B C 1
ATOM 2524 O O . GLU B 1 117 ? 15.719 7.844 2.664 1 95.62 117 GLU B O 1
ATOM 2529 N N . ILE B 1 118 ? 14.578 9.43 3.771 1 98.31 118 ILE B N 1
ATOM 2530 C CA . ILE B 1 118 ? 13.438 9.281 2.879 1 98.31 118 ILE B CA 1
ATOM 2531 C C . ILE B 1 118 ? 13.703 10.031 1.576 1 98.31 118 ILE B C 1
ATOM 2533 O O . ILE B 1 118 ? 14.133 11.188 1.595 1 98.31 118 ILE B O 1
ATOM 2537 N N . LYS B 1 119 ? 13.414 9.352 0.456 1 98.81 119 LYS B N 1
ATOM 2538 C CA . LYS B 1 119 ? 13.68 9.93 -0.858 1 98.81 119 LYS B CA 1
ATOM 2539 C C . LYS B 1 119 ? 12.383 10.094 -1.655 1 98.81 119 LYS B C 1
ATOM 2541 O O . LYS B 1 119 ? 12.281 10.977 -2.504 1 98.81 119 LYS B O 1
ATOM 2546 N N . ILE B 1 120 ? 11.453 9.227 -1.395 1 98.88 120 ILE B N 1
ATOM 2547 C CA . ILE B 1 120 ? 10.18 9.219 -2.117 1 98.88 120 ILE B CA 1
ATOM 2548 C C . ILE B 1 120 ? 9.023 9.312 -1.13 1 98.88 120 ILE B C 1
ATOM 2550 O O . ILE B 1 120 ? 8.984 8.594 -0.131 1 98.88 120 ILE B O 1
ATOM 2554 N N . ILE B 1 121 ? 8.133 10.188 -1.406 1 98.88 121 ILE B N 1
ATOM 2555 C CA . ILE B 1 121 ? 6.891 10.312 -0.655 1 98.88 121 ILE B CA 1
ATOM 2556 C C . ILE B 1 121 ? 5.723 9.82 -1.503 1 98.88 121 ILE B C 1
ATOM 2558 O O . ILE B 1 121 ? 5.648 10.109 -2.699 1 98.88 121 ILE B O 1
ATOM 2562 N N . THR B 1 122 ? 4.867 9.031 -0.914 1 98.94 122 THR B N 1
ATOM 2563 C CA . THR B 1 122 ? 3.566 8.727 -1.498 1 98.94 122 THR B CA 1
ATOM 2564 C C . THR B 1 122 ? 2.441 9.297 -0.637 1 98.94 122 THR B C 1
ATOM 2566 O O . THR B 1 122 ? 2.662 9.656 0.521 1 98.94 122 THR B O 1
ATOM 2569 N N . ALA B 1 123 ? 1.292 9.438 -1.281 1 98.88 123 ALA B N 1
ATOM 2570 C CA . ALA B 1 123 ? 0.105 9.867 -0.544 1 98.88 123 ALA B CA 1
ATOM 2571 C C . ALA B 1 123 ? -1.168 9.352 -1.211 1 98.88 123 ALA B C 1
ATOM 2573 O O . ALA B 1 123 ? -1.319 9.445 -2.432 1 98.88 123 ALA B O 1
ATOM 2574 N N . TRP B 1 124 ? -2.021 8.758 -0.449 1 98.88 124 TRP B N 1
ATOM 2575 C CA . TRP B 1 124 ? -3.4 8.508 -0.855 1 98.88 124 TRP B CA 1
ATOM 2576 C C . TRP B 1 124 ? -4.316 9.641 -0.399 1 98.88 124 TRP B C 1
ATOM 2578 O O . TRP B 1 124 ? -4.293 10.031 0.77 1 98.88 124 TRP B O 1
ATOM 2588 N N . VAL B 1 125 ? -5.098 10.172 -1.329 1 98.88 125 VAL B N 1
ATOM 2589 C CA . VAL B 1 125 ? -5.945 11.312 -1.029 1 98.88 125 VAL B CA 1
ATOM 2590 C C . VAL B 1 125 ? -7.383 11.023 -1.461 1 98.88 125 VAL B C 1
ATOM 2592 O O . VAL B 1 125 ? -7.617 10.57 -2.582 1 98.88 125 VAL B O 1
ATOM 2595 N N . ASP B 1 126 ? -8.32 11.281 -0.54 1 98.88 126 ASP B N 1
ATOM 2596 C CA . ASP B 1 126 ? -9.727 11.305 -0.915 1 98.88 126 ASP B CA 1
ATOM 2597 C C . ASP B 1 126 ? -9.984 12.312 -2.035 1 98.88 126 ASP B C 1
ATOM 2599 O O . ASP B 1 126 ? -9.578 13.477 -1.935 1 98.88 126 ASP B O 1
ATOM 2603 N N . GLU B 1 127 ? -10.625 11.805 -3.078 1 98.81 127 GLU B N 1
ATOM 2604 C CA . GLU B 1 127 ? -10.891 12.664 -4.227 1 98.81 127 GLU B CA 1
ATOM 2605 C C . GLU B 1 127 ? -11.625 13.938 -3.809 1 98.81 127 GLU B C 1
ATOM 2607 O O . GLU B 1 127 ? -11.438 14.992 -4.414 1 98.81 127 GLU B O 1
ATOM 2612 N N . ARG B 1 128 ? -12.375 13.93 -2.73 1 98.69 128 ARG B N 1
ATOM 2613 C CA . ARG B 1 128 ? -13.125 15.078 -2.229 1 98.69 128 ARG B CA 1
ATOM 2614 C C . ARG B 1 128 ? -12.203 16.062 -1.524 1 98.69 128 ARG B C 1
ATOM 2616 O O . ARG B 1 128 ? -12.578 17.219 -1.281 1 98.69 128 ARG B O 1
ATOM 2623 N N . ASN B 1 129 ? -11.023 15.68 -1.128 1 98.5 129 ASN B N 1
ATOM 2624 C CA . ASN B 1 129 ? -10.102 16.516 -0.352 1 98.5 129 ASN B CA 1
ATOM 2625 C C . ASN B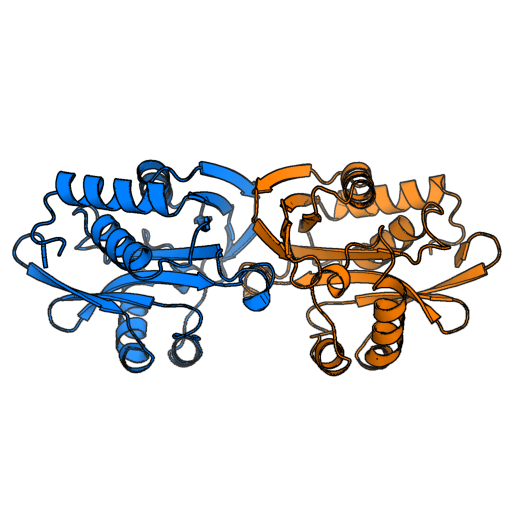 1 129 ? -9.281 17.438 -1.251 1 98.5 129 ASN B C 1
ATOM 2627 O O . ASN B 1 129 ? -8.07 17.266 -1.382 1 98.5 129 ASN B O 1
ATOM 2631 N N . LEU B 1 130 ? -9.898 18.406 -1.729 1 98.12 130 LEU B N 1
ATOM 2632 C CA . LEU B 1 130 ? -9.281 19.312 -2.688 1 98.12 130 LEU B CA 1
ATOM 2633 C C . LEU B 1 130 ? -8.117 20.062 -2.053 1 98.12 130 LEU B C 1
ATOM 2635 O O . LEU B 1 130 ? -7.133 20.359 -2.725 1 98.12 130 LEU B O 1
ATOM 2639 N N . ARG B 1 131 ? -8.156 20.375 -0.79 1 97.75 131 ARG B N 1
ATOM 2640 C CA . ARG B 1 131 ? -7.105 21.109 -0.092 1 97.75 131 ARG B CA 1
ATOM 2641 C C . ARG B 1 131 ? -5.809 20.312 -0.057 1 97.75 131 ARG B C 1
ATOM 2643 O O . ARG B 1 131 ? -4.734 20.844 -0.324 1 97.75 131 ARG B O 1
ATOM 2650 N N . SER B 1 132 ? -5.918 19.031 0.24 1 98.56 132 SER B N 1
ATOM 2651 C CA . SER B 1 132 ? -4.73 18.188 0.267 1 98.56 132 SER B CA 1
ATOM 2652 C C . SER B 1 132 ? -4.145 18.016 -1.13 1 98.56 132 SER B C 1
ATOM 2654 O O . SER B 1 132 ? -2.922 17.984 -1.295 1 98.56 132 SER B O 1
ATOM 2656 N N . GLN B 1 133 ? -5.02 17.891 -2.146 1 98.81 133 GLN B N 1
ATOM 2657 C CA . GLN B 1 133 ? -4.539 17.844 -3.523 1 98.81 133 GLN B CA 1
ATOM 2658 C C . GLN B 1 133 ? -3.693 19.062 -3.857 1 98.81 133 GLN B C 1
ATOM 2660 O O . GLN B 1 133 ? -2.59 18.938 -4.391 1 98.81 133 GLN B O 1
ATOM 2665 N N . LYS B 1 134 ? -4.191 20.203 -3.469 1 98.5 134 LYS B N 1
ATOM 2666 C CA . LYS B 1 134 ? -3.49 21.453 -3.746 1 98.5 134 LYS B CA 1
ATOM 2667 C C . LYS B 1 134 ? -2.148 21.516 -3.023 1 98.5 134 LYS B C 1
ATOM 2669 O O . LYS B 1 134 ? -1.147 21.953 -3.592 1 98.5 134 LYS B O 1
ATOM 2674 N N . VAL B 1 135 ? -2.105 21.094 -1.79 1 98.75 135 VAL B N 1
ATOM 2675 C CA . VAL B 1 135 ? -0.866 21.062 -1.021 1 98.75 135 VAL B CA 1
ATOM 2676 C C . VAL B 1 135 ? 0.169 20.203 -1.74 1 98.75 135 VAL B C 1
ATOM 2678 O O . VAL B 1 135 ? 1.297 20.641 -1.975 1 98.75 135 VAL B O 1
ATOM 2681 N N . LEU B 1 136 ? -0.205 19 -2.164 1 98.88 136 LEU B N 1
ATOM 2682 C CA . LEU B 1 136 ? 0.715 18.078 -2.814 1 98.88 136 LEU B CA 1
ATOM 2683 C C . LEU B 1 136 ? 1.204 18.641 -4.145 1 98.88 136 LEU B C 1
ATOM 2685 O O . LEU B 1 136 ? 2.395 18.562 -4.457 1 98.88 136 LEU B O 1
ATOM 2689 N N . GLU B 1 137 ? 0.273 19.156 -4.855 1 98.75 137 GLU B N 1
ATOM 2690 C CA . GLU B 1 137 ? 0.636 19.734 -6.148 1 98.75 137 GLU B CA 1
ATOM 2691 C C . GLU B 1 137 ? 1.589 20.922 -5.977 1 98.75 137 GLU B C 1
ATOM 2693 O O . GLU B 1 137 ? 2.564 21.047 -6.723 1 98.75 137 GLU B O 1
ATOM 2698 N N . LYS B 1 138 ? 1.344 21.75 -4.992 1 98.62 138 LYS B N 1
ATOM 2699 C CA . LYS B 1 138 ? 2.227 22.875 -4.695 1 98.62 138 LYS B CA 1
ATOM 2700 C C . LYS B 1 138 ? 3.615 22.391 -4.285 1 98.62 138 LYS B C 1
ATOM 2702 O O . LYS B 1 138 ? 4.613 23.078 -4.523 1 98.62 138 LYS B O 1
ATOM 2707 N N . LEU B 1 139 ? 3.66 21.25 -3.754 1 98.75 139 LEU B N 1
ATOM 2708 C CA . LEU B 1 139 ? 4.926 20.703 -3.297 1 98.75 139 LEU B CA 1
ATOM 2709 C C . LEU B 1 139 ? 5.629 19.938 -4.422 1 98.75 139 LEU B C 1
ATOM 2711 O O . LEU B 1 139 ? 6.719 19.406 -4.23 1 98.75 139 LEU B O 1
ATOM 2715 N N . GLY B 1 140 ? 5.023 19.859 -5.555 1 98.75 140 GLY B N 1
ATOM 2716 C CA . GLY B 1 140 ? 5.648 19.234 -6.711 1 98.75 140 GLY B CA 1
ATOM 2717 C C . GLY B 1 140 ? 5.324 17.75 -6.84 1 98.75 140 GLY B C 1
ATOM 2718 O O . GLY B 1 140 ? 5.891 17.062 -7.688 1 98.75 140 GLY B O 1
ATOM 2719 N N . ALA B 1 141 ? 4.461 17.219 -5.996 1 98.88 141 ALA B N 1
ATOM 2720 C CA . ALA B 1 141 ? 4.02 15.828 -6.137 1 98.88 141 ALA B CA 1
ATOM 2721 C C . ALA B 1 141 ? 3.129 15.664 -7.363 1 98.88 141 ALA B C 1
ATOM 2723 O O . ALA B 1 141 ? 2.412 16.594 -7.75 1 98.88 141 ALA B O 1
ATOM 2724 N N . LYS B 1 142 ? 3.158 14.477 -7.934 1 98.81 142 LYS B N 1
ATOM 2725 C CA . LYS B 1 142 ? 2.393 14.195 -9.141 1 98.81 142 LYS B CA 1
ATOM 2726 C C . LYS B 1 142 ? 1.254 13.219 -8.859 1 98.81 142 LYS B C 1
ATOM 2728 O O . LYS B 1 142 ? 1.43 12.25 -8.117 1 98.81 142 LYS B O 1
ATOM 2733 N N . LEU B 1 143 ? 0.104 13.5 -9.414 1 98.88 143 LEU B N 1
ATOM 2734 C CA . LEU B 1 143 ? -0.98 12.523 -9.43 1 98.88 143 LEU B CA 1
ATOM 2735 C C . LEU B 1 143 ? -0.643 11.352 -10.336 1 98.88 143 LEU B C 1
ATOM 2737 O O . LEU B 1 143 ? -0.447 11.523 -11.539 1 98.88 143 LEU B O 1
ATOM 2741 N N . LEU B 1 144 ? -0.604 10.242 -9.75 1 98.88 144 LEU B N 1
ATOM 2742 C CA . LEU B 1 144 ? -0.205 9.07 -10.516 1 98.88 144 LEU B CA 1
ATOM 2743 C C . LEU B 1 144 ? -1.425 8.336 -11.062 1 98.88 144 LEU B C 1
ATOM 2745 O O . LEU B 1 144 ? -1.424 7.883 -12.203 1 98.88 144 LEU B O 1
ATOM 2749 N N . CYS B 1 145 ? -2.422 8.188 -10.211 1 98.88 145 CYS B N 1
ATOM 2750 C CA . CYS B 1 145 ? -3.633 7.5 -10.656 1 98.88 145 CYS B CA 1
ATOM 2751 C C . CYS B 1 145 ? -4.785 7.746 -9.688 1 98.88 145 CYS B C 1
ATOM 2753 O O . CYS B 1 145 ? -4.594 8.359 -8.633 1 98.88 145 CYS B O 1
ATOM 2755 N N . LYS B 1 146 ? -5.906 7.379 -10.156 1 98.81 146 LYS B N 1
ATOM 2756 C CA . LYS B 1 146 ? -7.141 7.352 -9.383 1 98.81 146 LYS B CA 1
ATOM 2757 C C . LYS B 1 146 ? -7.77 5.961 -9.398 1 98.81 146 LYS B C 1
ATOM 2759 O O . LYS B 1 146 ? -7.797 5.297 -10.438 1 98.81 146 LYS B O 1
ATOM 2764 N N . ILE B 1 147 ? -8.234 5.469 -8.273 1 98.88 147 ILE B N 1
ATOM 2765 C CA . ILE B 1 147 ? -9.016 4.234 -8.211 1 98.88 147 ILE B CA 1
ATOM 2766 C C . ILE B 1 147 ? -10.383 4.523 -7.609 1 98.88 147 ILE B C 1
ATOM 2768 O O . ILE B 1 147 ? -10.484 4.992 -6.473 1 98.88 147 ILE B O 1
ATOM 2772 N N . ASN B 1 148 ? -11.422 4.223 -8.359 1 98.81 148 ASN B N 1
ATOM 2773 C CA . ASN B 1 148 ? -12.789 4.426 -7.891 1 98.81 148 ASN B CA 1
ATOM 2774 C C . ASN B 1 148 ? -13.188 3.373 -6.859 1 98.81 148 ASN B C 1
ATOM 2776 O O . ASN B 1 148 ? -12.828 2.201 -6.992 1 98.81 148 ASN B O 1
ATOM 2780 N N . ASN B 1 149 ? -13.93 3.84 -5.773 1 98.75 149 ASN B N 1
ATOM 2781 C CA . ASN B 1 149 ? -14.477 2.967 -4.734 1 98.75 149 ASN B CA 1
ATOM 2782 C C . ASN B 1 149 ? -13.375 2.18 -4.031 1 98.75 149 ASN B C 1
ATOM 2784 O O . ASN B 1 149 ? -13.555 1.005 -3.709 1 98.75 149 ASN B O 1
ATOM 2788 N N . PHE B 1 150 ? -12.266 2.832 -3.852 1 98.88 150 PHE B N 1
ATOM 2789 C CA . PHE B 1 150 ? -11.078 2.117 -3.398 1 98.88 150 PHE B CA 1
ATOM 2790 C C . PHE B 1 150 ? -11.094 1.941 -1.885 1 98.88 150 PHE B C 1
ATOM 2792 O O . PHE B 1 150 ? -10.43 1.055 -1.349 1 98.88 150 PHE B O 1
ATOM 2799 N N . MET B 1 151 ? -11.812 2.707 -1.197 1 98.81 151 MET B N 1
ATOM 2800 C CA . MET B 1 151 ? -11.961 2.627 0.253 1 98.81 151 MET B CA 1
ATOM 2801 C C . MET B 1 151 ? -13.422 2.746 0.658 1 98.81 151 MET B C 1
ATOM 2803 O O . MET B 1 151 ? -14.195 3.451 0.007 1 98.81 151 MET B O 1
ATOM 2807 N N . TYR B 1 152 ? -13.812 2.053 1.717 1 98.69 152 TYR B N 1
ATOM 2808 C CA . TYR B 1 152 ? -15.148 2.18 2.289 1 98.69 152 TYR B CA 1
ATOM 2809 C C . TYR B 1 152 ? -15.102 2.955 3.602 1 98.69 152 TYR B C 1
ATOM 2811 O O . TYR B 1 152 ? -14.461 2.527 4.562 1 98.69 152 TYR B O 1
ATOM 2819 N N . SER B 1 153 ? -15.727 4.105 3.609 1 98.56 153 SER B N 1
ATOM 2820 C CA . SER B 1 153 ? -15.852 4.879 4.84 1 98.56 153 SER B CA 1
ATOM 2821 C C . SER B 1 153 ? -16.922 4.297 5.754 1 98.56 153 SER B C 1
ATOM 2823 O O . SER B 1 153 ? -18.125 4.406 5.461 1 98.56 153 SER B O 1
ATOM 2825 N N . LEU B 1 154 ? -16.531 3.768 6.82 1 98.5 154 LEU B N 1
ATOM 2826 C CA . LEU B 1 154 ? -17.453 3.131 7.75 1 98.5 154 LEU B CA 1
ATOM 2827 C C . LEU B 1 154 ? -18.406 4.156 8.352 1 98.5 154 LEU B C 1
ATOM 2829 O O . LEU B 1 154 ? -19.609 3.895 8.477 1 98.5 154 LEU B O 1
ATOM 2833 N N . ARG B 1 155 ? -17.875 5.301 8.633 1 98.12 155 ARG B N 1
ATOM 2834 C CA . ARG B 1 155 ? -18.688 6.309 9.297 1 98.12 155 ARG B CA 1
ATOM 2835 C C . ARG B 1 155 ? -19.672 6.953 8.32 1 98.12 155 ARG B C 1
ATOM 2837 O O . ARG B 1 155 ? -20.797 7.285 8.688 1 98.12 155 ARG B O 1
ATOM 2844 N N . GLU B 1 156 ? -19.25 7.055 7.062 1 97.62 156 GLU B N 1
ATOM 2845 C CA . GLU B 1 156 ? -20.094 7.73 6.078 1 97.62 156 GLU B CA 1
ATOM 2846 C C . GLU B 1 156 ? -20.969 6.734 5.328 1 97.62 156 GLU B C 1
ATOM 2848 O O . GLU B 1 156 ? -21.953 7.121 4.684 1 97.62 156 GLU B O 1
ATOM 2853 N N . GLY B 1 157 ? -20.609 5.457 5.316 1 98.31 157 GLY B N 1
ATOM 2854 C CA . GLY B 1 157 ? -21.375 4.43 4.637 1 98.31 157 GLY B CA 1
ATOM 2855 C C . GLY B 1 157 ? -21.281 4.52 3.123 1 98.31 157 GLY B C 1
ATOM 2856 O O . GLY B 1 157 ? -22.25 4.227 2.418 1 98.31 157 GLY B O 1
ATOM 2857 N N . ILE B 1 158 ? -20.141 5 2.662 1 98.5 158 ILE B N 1
ATOM 2858 C CA . ILE B 1 158 ? -20 5.152 1.219 1 98.5 158 ILE B CA 1
ATOM 2859 C C . ILE B 1 158 ? -18.625 4.688 0.779 1 98.5 158 ILE B C 1
ATOM 2861 O O . ILE B 1 158 ? -17.688 4.633 1.588 1 98.5 158 ILE B O 1
ATOM 2865 N N . TYR B 1 159 ? -18.5 4.348 -0.475 1 98.75 159 TYR B N 1
ATOM 2866 C CA . TYR B 1 159 ? -17.203 4.113 -1.097 1 98.75 159 TYR B CA 1
ATOM 2867 C C . TYR B 1 159 ? -16.578 5.422 -1.548 1 98.75 159 TYR B C 1
ATOM 2869 O O . TYR B 1 159 ? -17.266 6.332 -2.006 1 98.75 159 TYR B O 1
ATOM 2877 N N . VAL B 1 160 ? -15.305 5.441 -1.38 1 98.69 160 VAL B N 1
ATOM 2878 C CA . VAL B 1 160 ? -14.555 6.664 -1.65 1 98.69 160 VAL B CA 1
ATOM 2879 C C . VAL B 1 160 ? -13.539 6.41 -2.766 1 98.69 160 VAL B C 1
ATOM 2881 O O . VAL B 1 160 ? -12.875 5.375 -2.785 1 98.69 160 VAL B O 1
ATOM 2884 N N . ASN B 1 161 ? -13.531 7.324 -3.736 1 98.88 161 ASN B N 1
ATOM 2885 C CA . ASN B 1 161 ? -12.461 7.32 -4.73 1 98.88 161 ASN B CA 1
ATOM 2886 C C . ASN B 1 161 ? -11.156 7.863 -4.156 1 98.88 161 ASN B C 1
ATOM 2888 O O . ASN B 1 161 ? -11.156 8.859 -3.436 1 98.88 161 ASN B O 1
ATOM 2892 N N . MET B 1 162 ? -10.094 7.18 -4.449 1 98.88 162 MET B N 1
ATOM 2893 C CA . MET B 1 162 ? -8.805 7.59 -3.904 1 98.88 162 MET B CA 1
ATOM 2894 C C . MET B 1 162 ? -7.844 7.98 -5.023 1 98.88 162 MET B C 1
ATOM 2896 O O . MET B 1 162 ? -7.805 7.332 -6.07 1 98.88 162 MET B O 1
ATOM 2900 N N . LEU B 1 163 ? -7.113 9.023 -4.77 1 98.94 163 LEU B N 1
ATOM 2901 C CA . LEU B 1 163 ? -6.02 9.484 -5.617 1 98.94 163 LEU B 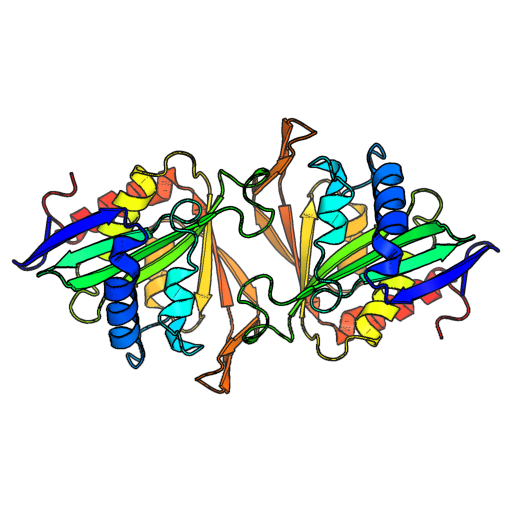CA 1
ATOM 2902 C C . LEU B 1 163 ? -4.672 9.07 -5.039 1 98.94 163 LEU B C 1
ATOM 2904 O O . LEU B 1 163 ? -4.461 9.141 -3.828 1 98.94 163 LEU B O 1
ATOM 2908 N N . PHE B 1 164 ? -3.82 8.688 -5.922 1 98.94 164 PHE B N 1
ATOM 2909 C CA . PHE B 1 164 ? -2.479 8.281 -5.516 1 98.94 164 PHE B CA 1
ATOM 2910 C C . PHE B 1 164 ? -1.435 9.258 -6.043 1 98.94 164 PHE B C 1
ATOM 2912 O O . PHE B 1 164 ? -1.357 9.5 -7.25 1 98.94 164 PHE B O 1
ATOM 2919 N N . TYR B 1 165 ? -0.654 9.883 -5.094 1 98.94 165 TYR B N 1
ATOM 2920 C CA . TYR B 1 165 ? 0.39 10.844 -5.434 1 98.94 165 TYR B CA 1
ATOM 2921 C C . TYR B 1 165 ? 1.768 10.305 -5.074 1 98.94 165 TYR B C 1
ATOM 2923 O O . TYR B 1 165 ? 1.897 9.461 -4.184 1 98.94 165 TYR B O 1
ATOM 2931 N N . SER B 1 166 ? 2.723 10.781 -5.781 1 98.94 166 SER B N 1
ATOM 2932 C CA . SER B 1 166 ? 4.109 10.578 -5.383 1 98.94 166 SER B CA 1
ATOM 2933 C C . SER B 1 166 ? 4.941 11.836 -5.613 1 98.94 166 SER B C 1
ATOM 2935 O O . SER B 1 166 ? 4.613 12.648 -6.48 1 98.94 166 SER B O 1
ATOM 2937 N N . GLY B 1 167 ? 5.93 12.031 -4.758 1 98.75 167 GLY B N 1
ATOM 2938 C CA . GLY B 1 167 ? 6.82 13.172 -4.883 1 98.75 167 GLY B CA 1
ATOM 2939 C C . GLY B 1 167 ? 8.242 12.875 -4.445 1 98.75 167 GLY B C 1
ATOM 2940 O O . GLY B 1 167 ? 8.484 11.898 -3.723 1 98.75 167 GLY B O 1
ATOM 2941 N N . ASN B 1 168 ? 9.141 13.703 -4.934 1 98.62 168 ASN B N 1
ATOM 2942 C CA . ASN B 1 168 ? 10.547 13.656 -4.535 1 98.62 168 ASN B CA 1
ATOM 2943 C C . ASN B 1 168 ? 10.805 14.5 -3.295 1 98.62 168 ASN B C 1
ATOM 2945 O O . ASN B 1 168 ? 10.445 15.68 -3.25 1 98.62 168 ASN B O 1
ATOM 2949 N N . VAL B 1 169 ? 11.516 13.93 -2.338 1 98.69 169 VAL B N 1
ATOM 2950 C CA . VAL B 1 169 ? 11.633 14.562 -1.03 1 98.69 169 VAL B CA 1
ATOM 2951 C C . VAL B 1 169 ? 12.453 15.852 -1.151 1 98.69 169 VAL B C 1
ATOM 2953 O O . VAL B 1 169 ? 12.141 16.859 -0.513 1 98.69 169 VAL B O 1
ATOM 2956 N N . GLU B 1 170 ? 13.477 15.867 -1.938 1 98.19 170 GLU B N 1
ATOM 2957 C CA . GLU B 1 170 ? 14.281 17.062 -2.092 1 98.19 170 GLU B CA 1
ATOM 2958 C C . GLU B 1 170 ? 13.461 18.219 -2.65 1 98.19 170 GLU B C 1
ATOM 2960 O O . GLU B 1 170 ? 13.492 19.328 -2.115 1 98.19 170 GLU B O 1
ATOM 2965 N N . GLU B 1 171 ? 12.758 17.953 -3.67 1 98.44 171 GLU B N 1
ATOM 2966 C CA . GLU B 1 171 ? 11.914 18.969 -4.281 1 98.44 171 GLU B CA 1
ATOM 2967 C C . GLU B 1 171 ? 10.805 19.422 -3.324 1 98.44 171 GLU B C 1
ATOM 2969 O O . GLU B 1 171 ? 10.57 20.609 -3.156 1 98.44 171 GLU B O 1
ATOM 2974 N N . MET B 1 172 ? 10.164 18.484 -2.691 1 98.75 172 MET B N 1
ATOM 2975 C CA . MET B 1 172 ? 9.078 18.812 -1.771 1 98.75 172 MET B CA 1
ATOM 2976 C C . MET B 1 172 ? 9.578 19.641 -0.598 1 98.75 172 MET B C 1
ATOM 2978 O O . MET B 1 172 ? 8.898 20.562 -0.148 1 98.75 172 MET B O 1
ATOM 2982 N N . THR B 1 173 ? 10.75 19.281 -0.135 1 98 173 THR B N 1
ATOM 2983 C CA . THR B 1 173 ? 11.328 20.016 0.981 1 98 173 THR B CA 1
ATOM 2984 C C . THR B 1 173 ? 11.609 21.469 0.587 1 98 173 THR B C 1
ATOM 2986 O O . THR B 1 173 ? 11.258 22.391 1.321 1 98 173 THR B O 1
ATOM 2989 N N . LYS B 1 174 ? 12.188 21.609 -0.563 1 97.31 174 LYS B N 1
ATOM 2990 C CA . LYS B 1 174 ? 12.492 22.953 -1.068 1 97.31 174 LYS B CA 1
ATOM 2991 C C . LYS B 1 174 ? 11.219 23.766 -1.242 1 97.31 174 LYS B C 1
ATOM 2993 O O . LYS B 1 174 ? 11.141 24.906 -0.781 1 97.31 174 LYS B O 1
ATOM 2998 N N . ARG B 1 175 ? 10.242 23.203 -1.804 1 98.25 175 ARG B N 1
ATOM 2999 C CA . ARG B 1 175 ? 9 23.906 -2.096 1 98.25 175 ARG B CA 1
ATOM 3000 C C . ARG B 1 175 ? 8.219 24.188 -0.818 1 98.25 175 ARG B C 1
ATOM 3002 O O . ARG B 1 175 ? 7.555 25.219 -0.708 1 98.25 175 ARG B O 1
ATOM 3009 N N . ALA B 1 176 ? 8.25 23.234 0.117 1 97.88 176 ALA B N 1
ATOM 3010 C CA . ALA B 1 176 ? 7.582 23.453 1.396 1 97.88 176 ALA B CA 1
ATOM 3011 C C . ALA B 1 176 ? 8.148 24.688 2.104 1 97.88 176 ALA B C 1
ATOM 3013 O O . ALA B 1 176 ? 7.398 25.484 2.654 1 97.88 176 ALA B O 1
ATOM 3014 N N . LYS B 1 177 ? 9.422 24.828 2.049 1 95.69 177 LYS B N 1
ATOM 3015 C CA . LYS B 1 177 ? 10.078 25.984 2.633 1 95.69 177 LYS B CA 1
ATOM 3016 C C . LYS B 1 177 ? 9.633 27.266 1.937 1 95.69 177 LYS B C 1
ATOM 3018 O O . LYS B 1 177 ? 9.289 28.25 2.596 1 95.69 177 LYS B O 1
ATOM 3023 N N . GLU B 1 178 ? 9.625 27.25 0.65 1 96.44 178 GLU B N 1
ATOM 3024 C CA . GLU B 1 178 ? 9.25 28.406 -0.141 1 96.44 178 GLU B CA 1
ATOM 3025 C C . GLU B 1 178 ? 7.801 28.812 0.11 1 96.44 178 GLU B C 1
ATOM 3027 O O . GLU B 1 178 ? 7.492 29.984 0.265 1 96.44 178 GLU B O 1
ATOM 3032 N N . GLU B 1 179 ? 6.949 27.812 0.173 1 96.06 179 GLU B N 1
ATOM 3033 C CA . GLU B 1 179 ? 5.531 28.094 0.387 1 96.06 179 GLU B CA 1
ATOM 3034 C C . GLU B 1 179 ? 5.281 28.625 1.792 1 96.06 179 GLU B C 1
ATOM 3036 O O . GLU B 1 179 ? 4.457 29.531 1.98 1 96.06 179 GLU B O 1
ATOM 3041 N N . ALA B 1 180 ? 5.934 28.047 2.764 1 94.44 180 ALA B N 1
ATOM 3042 C CA . ALA B 1 180 ? 5.809 28.547 4.125 1 94.44 180 A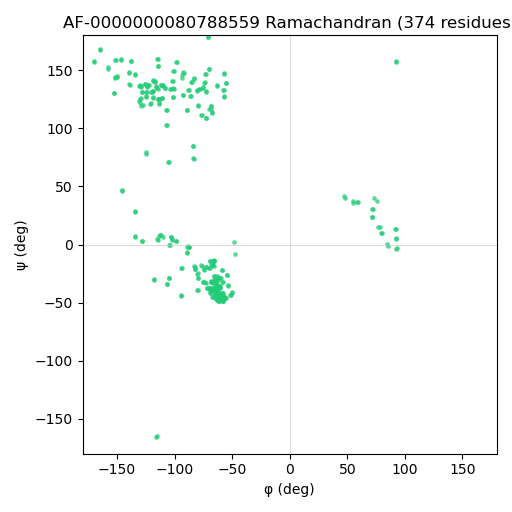LA B CA 1
ATOM 3043 C C . ALA B 1 180 ? 6.219 30.016 4.195 1 94.44 180 ALA B C 1
ATOM 3045 O O . ALA B 1 180 ? 5.527 30.844 4.805 1 94.44 180 ALA B O 1
ATOM 3046 N N . LYS B 1 181 ? 7.289 30.344 3.535 1 92.44 181 LYS B N 1
ATOM 3047 C CA . LYS B 1 181 ? 7.777 31.719 3.498 1 92.44 181 LYS B CA 1
ATOM 3048 C C . LYS B 1 181 ? 6.777 32.656 2.793 1 92.44 181 LYS B C 1
ATOM 3050 O O . LYS B 1 181 ? 6.496 33.75 3.27 1 92.44 181 LYS B O 1
ATOM 3055 N N . ARG B 1 182 ? 6.316 32.188 1.717 1 92.88 182 ARG B N 1
ATOM 3056 C CA . ARG B 1 182 ? 5.355 32.969 0.94 1 92.88 182 ARG B CA 1
ATOM 3057 C C . ARG B 1 182 ? 4.109 33.281 1.765 1 92.88 182 ARG B C 1
ATOM 3059 O O . ARG B 1 182 ? 3.529 34.344 1.636 1 92.88 182 ARG B O 1
ATOM 3066 N N . LYS B 1 183 ? 3.773 32.344 2.652 1 91.88 183 LYS B N 1
ATOM 3067 C CA . LYS B 1 183 ? 2.568 32.5 3.463 1 91.88 183 LYS B CA 1
ATOM 3068 C C . LYS B 1 183 ? 2.857 33.281 4.746 1 91.88 183 LYS B C 1
ATOM 3070 O O . LYS B 1 183 ? 1.976 33.438 5.59 1 91.88 183 LYS B O 1
ATOM 3075 N N . GLY B 1 184 ? 4.074 33.656 4.969 1 87.62 184 GLY B N 1
ATOM 3076 C CA . GLY B 1 184 ? 4.422 34.531 6.059 1 87.62 184 GLY B CA 1
ATOM 3077 C C . GLY B 1 184 ? 4.797 33.812 7.336 1 87.62 184 GLY B C 1
ATOM 3078 O O . GLY B 1 184 ? 4.789 34.406 8.422 1 87.62 184 GLY B O 1
ATOM 3079 N N . VAL B 1 185 ? 5.02 32.5 7.195 1 87.19 185 VAL B N 1
ATOM 3080 C CA . VAL B 1 185 ? 5.492 31.766 8.367 1 87.19 185 VAL B CA 1
ATOM 3081 C C . VAL B 1 185 ? 6.906 32.219 8.727 1 87.19 185 VAL B C 1
ATOM 3083 O O . VAL B 1 185 ? 7.809 32.156 7.887 1 87.19 185 VAL B O 1
ATOM 3086 N N . ARG B 1 186 ? 7.02 32.875 9.883 1 76.38 186 ARG B N 1
ATOM 3087 C CA . ARG B 1 186 ? 8.289 33.438 10.328 1 76.38 186 ARG B CA 1
ATOM 3088 C C . ARG B 1 186 ? 9.047 32.469 11.227 1 76.38 186 ARG B C 1
ATOM 3090 O O . ARG B 1 186 ? 8.438 31.75 12.023 1 76.38 186 ARG B O 1
ATOM 3097 N N . GLU B 1 187 ? 10.43 32.375 11.18 1 62.38 187 GLU B N 1
ATOM 3098 C CA . GLU B 1 187 ? 11.367 31.703 12.07 1 62.38 187 GLU B CA 1
ATOM 3099 C C . GLU B 1 187 ? 11.359 30.188 11.844 1 62.38 187 GLU B C 1
ATOM 3101 O O . GLU B 1 187 ? 11.508 29.406 12.789 1 62.38 187 GLU B O 1
ATOM 3106 N N . PHE B 1 188 ? 11.219 29.812 10.492 1 57.38 188 PHE B N 1
ATOM 3107 C CA . PHE B 1 188 ? 11.219 28.438 9.977 1 57.38 188 PHE B CA 1
ATOM 3108 C C . PHE B 1 188 ? 12.375 27.641 10.562 1 57.38 188 PHE B C 1
ATOM 3110 O O . PHE B 1 188 ? 12.438 26.422 10.391 1 57.38 188 PHE B O 1
ATOM 3117 N N . LEU B 1 189 ? 13.43 28.203 11.359 1 45.16 189 LEU B N 1
ATOM 3118 C CA . LEU B 1 189 ? 14.648 27.438 11.625 1 45.16 189 LEU B CA 1
ATOM 3119 C C . LEU B 1 189 ? 14.406 26.391 12.695 1 45.16 189 LEU B C 1
ATOM 3121 O O . LEU B 1 189 ? 13.688 26.641 13.664 1 45.16 189 LEU B O 1
#

Solvent-accessible surface area (backbone atoms only — not comparable to full-atom values): 19781 Å² total; per-residue (Å²): 65,42,54,98,87,38,64,37,44,80,42,82,44,52,75,88,41,32,65,50,50,44,53,36,48,60,67,40,39,80,39,88,87,45,79,54,70,46,47,30,37,91,76,52,68,70,60,52,66,63,54,55,37,85,70,28,42,32,33,33,32,33,42,94,92,33,54,46,30,39,40,34,38,37,44,17,71,85,72,33,50,90,26,15,63,36,34,27,36,52,48,69,53,60,37,77,92,51,56,92,49,30,52,66,28,47,51,52,21,53,49,50,64,71,41,69,66,39,48,37,36,35,32,79,38,54,67,84,44,57,68,60,52,50,53,39,47,66,25,62,29,40,81,49,43,73,41,77,61,58,34,40,26,66,68,71,71,42,65,34,39,34,30,36,33,39,30,48,39,69,55,27,33,55,34,16,49,52,50,10,47,74,50,58,42,43,70,87,119,66,44,55,97,87,38,64,37,46,79,41,82,46,52,75,88,41,31,64,52,50,43,52,38,46,61,68,41,39,80,39,88,86,47,82,52,70,46,48,30,38,90,75,51,66,70,60,50,65,64,55,55,37,84,69,29,42,32,32,33,33,34,42,95,92,33,54,46,30,38,39,34,39,39,44,15,74,86,71,32,51,89,26,16,65,37,33,25,37,51,48,68,52,61,36,78,93,53,56,94,49,29,52,67,30,46,52,51,22,53,51,48,65,72,41,68,66,40,48,37,35,35,33,79,39,54,67,83,43,56,67,61,53,49,52,39,46,68,26,64,29,42,80,51,42,71,41,77,60,58,34,39,25,66,68,72,71,41,66,36,37,33,30,36,33,40,30,48,37,69,56,27,34,54,35,16,49,52,49,11,47,73,49,60,43,43,69,87,119

Radius of gyration: 22.7 Å; Cα contacts (8 Å, |Δi|>4): 768; chains: 2; bounding box: 43×71×50 Å

Foldseek 3Di:
DDFPRFDKDKDFDDLVCLVLVLVLLVLCLPPPLDDPPSVQPPDDSVNSSPDPCVQKIKIFIDTPNHTFKIKIWHFQVPNRCVVTVQETEIDMDGHPVCPPLLVRLLNLLVVLVVSVSHFKYKYKDFPPNVVVVVLCVLLVKDFDDKDWLPDHRPVVRGRTIIIMIMDTSVSSNVSSVVSSVVSPPPPSD/DDFPRFDKDKDFDDLVCLVLVLVLLVLCLPPPLDDPPSVQPPDDSVNSSPDPCVQKIKIFIDTPRHTFKIKIWHFQVPNRCVVTVQETEIDMDGHPVCPPLLVRLLNLLVVLVVSVSHFKYKYKDFPPNVVVVVLCVLLVKDFDDKDWLPDHRPVVRGRTIIIMIMDTSVSSNVSSVVSSVVSPPPPSD

InterPro domains:
  IPR000182 GNAT domain [PF00583] (45-140)
  IPR000182 GNAT domain [PS51186] (8-161)
  IPR016181 Acyl-CoA N-acyltransferase [SSF55729] (1-166)

pLDDT: mean 96.04, std 6.3, range [45.16, 98.94]

Organism: Sulfurisphaera tokodaii (strain DSM 16993 / JCM 10545 / NBRC 100140 / 7) (NCBI:txid273063)

Secondary structure (DSSP, 8-state):
-EETTEE-EEEEE-GGGHHHHHHHHHHHTT-TT--SGGGTS---HHHHHT--TTTS-EEEEEETTEEEEEEEEEESTTT-TTT-TTEEEEEEEE-GGGTTTTHHHHHHHHHHHH-TT--EEEEEEETT-HHHHHHHHHTT-EEEEEEEEEEEETTTTEEEEEEEEEEEHHHHHHHHHHHHHHTT-B---/-EETTEE-EEEEE-GGGHHHHHHHHHHHTT-TT--SGGGTS---HHHHHT--TTTS-EEEEEETTEEEEEEEEEESTTT-TTT-TTEEEEEEEE-GGGTTTTHHHHHHHHHHHH-TT--EEEEEEETT-HHHHHHHHHTT-EEEEEEEEEEEETTTTEEEEEEEEEEEHHHHHHHHHHHHHHTT-B---